Protein AF-A0A919Z5M6-F1 (afdb_monomer_lite)

Secondary structure (DSSP, 8-state):
-EEEEEEESS-SSTT-S---HHHHHHHHHHTT-EEEEEETTTTEEEEEESS-HHHHHHHHHHHHHHHHS----EEEEEHHHHHHHHHT--S-HHHHHHHHHH-SS--EEEEEESSPPPHHHHHHHHTS--TT-EEEEETTEEEEE-SS-GGG-HHHHHHTTSSS-EEEEEHHHHHHHHHHHHHHHHHHHS----HHHHHHHHHHH---TTHHHHHHHHHHHHHH-TT-EEEEETTEEEEEETTEEEEEEE---SS-EEEEE-S-SS-----SS-SS--SSS--EEEETTEEEEEE-SHHHHHHHHHHHHHHHHHHHHHT------

Radius of gyration: 29.34 Å; chains: 1; bounding box: 67×38×77 Å

Foldseek 3Di:
DFKKKKFWPDEPPPNPNDDDVVVLQVLVVVVVWAPWDDDDGRGIIITDDPDDQVVVQVSSQVSCCVPVVDRIGIAMDTLVVLVVCLVVPPDDPVLLVQLVVQEPDFFKKKKAFNFFFDPVLVVVLVPDDQDSWDWDDDGRMIIIGHSYDCVPGPSVVSVPVSPTDIDMDGPVVSVVSSVVSVVVVVVVVDDDQDQVRQQVVLLVPDDAQQSVLVVLVVVLLCVLDVQWDWHDDPNFIFIDHPNFTAWTKDRPDRQKIKIKGAQHDDDDDWDQAALDDQPLPQWDDPTNGITMGMDGHPVSSVVCRVVSSVVSVVSCVSNDDPPDD

pLDDT: mean 92.89, std 9.63, range [32.06, 98.69]

Structure (mmCIF, N/CA/C/O backbone):
data_AF-A0A919Z5M6-F1
#
_entry.id   AF-A0A919Z5M6-F1
#
loop_
_atom_site.group_PDB
_atom_site.id
_atom_site.type_symbol
_atom_site.label_atom_id
_atom_site.label_alt_id
_atom_site.label_comp_id
_atom_site.label_asym_id
_atom_site.label_entity_id
_atom_site.label_seq_id
_atom_site.pdbx_PDB_ins_code
_atom_site.Cartn_x
_atom_site.Cartn_y
_atom_site.Cartn_z
_atom_site.occupancy
_atom_site.B_iso_or_equiv
_atom_site.auth_seq_id
_atom_site.auth_comp_id
_atom_site.auth_asym_id
_atom_site.auth_atom_id
_atom_site.pdbx_PDB_model_num
ATOM 1 N N . MET A 1 1 ? 0.624 -17.875 1.511 1.00 83.88 1 MET A N 1
ATOM 2 C CA . MET A 1 1 ? 0.469 -16.618 0.760 1.00 83.88 1 MET A CA 1
ATOM 3 C C . MET A 1 1 ? 1.781 -15.877 0.627 1.00 83.88 1 MET A C 1
ATOM 5 O O . MET A 1 1 ? 2.341 -15.428 1.636 1.00 83.88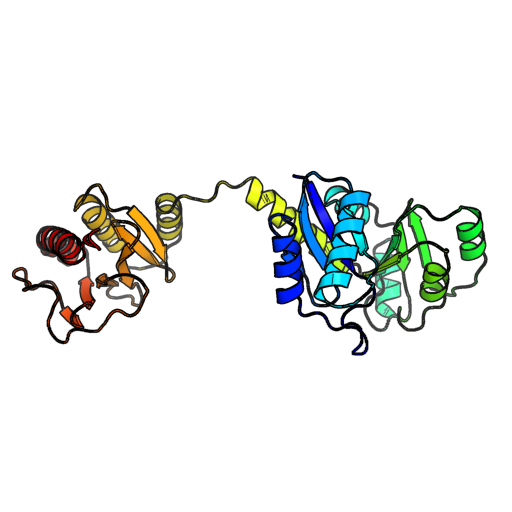 1 MET A O 1
ATOM 9 N N . THR A 1 2 ? 2.231 -15.785 -0.620 1.00 94.94 2 THR A N 1
ATOM 10 C CA . THR A 1 2 ? 3.349 -14.978 -1.116 1.00 94.94 2 THR A CA 1
ATOM 11 C C . THR A 1 2 ? 2.864 -13.554 -1.382 1.00 94.94 2 THR A C 1
ATOM 13 O O . THR A 1 2 ? 1.709 -13.345 -1.756 1.00 94.94 2 THR A O 1
ATOM 16 N N . ILE A 1 3 ? 3.728 -12.561 -1.159 1.00 98.12 3 ILE A N 1
ATOM 17 C CA . ILE A 1 3 ? 3.430 -11.168 -1.508 1.00 98.12 3 ILE A CA 1
ATOM 18 C C . ILE A 1 3 ? 3.847 -10.951 -2.958 1.00 98.12 3 ILE A C 1
ATOM 20 O O . ILE A 1 3 ? 5.014 -11.129 -3.311 1.00 98.12 3 ILE A O 1
ATOM 24 N N . HIS A 1 4 ? 2.889 -10.551 -3.782 1.00 98.56 4 HIS A N 1
ATOM 25 C CA . HIS A 1 4 ? 3.075 -10.239 -5.188 1.00 98.56 4 HIS A CA 1
ATOM 26 C C . HIS A 1 4 ? 2.925 -8.741 -5.425 1.00 98.56 4 HIS A C 1
ATOM 28 O O . HIS A 1 4 ? 2.140 -8.052 -4.770 1.00 98.56 4 HIS A O 1
ATOM 34 N N . ILE A 1 5 ? 3.669 -8.255 -6.408 1.00 98.62 5 ILE A N 1
ATOM 35 C CA . ILE A 1 5 ? 3.640 -6.897 -6.912 1.00 98.62 5 ILE A CA 1
ATOM 36 C C . ILE A 1 5 ? 3.212 -6.970 -8.376 1.00 98.62 5 ILE A C 1
ATOM 38 O O . ILE A 1 5 ? 3.981 -7.421 -9.221 1.00 98.62 5 ILE A O 1
ATOM 42 N N . ALA A 1 6 ? 1.989 -6.528 -8.674 1.00 98.50 6 ALA A N 1
ATOM 43 C CA . ALA A 1 6 ? 1.510 -6.342 -10.040 1.00 98.50 6 ALA A CA 1
ATOM 44 C C . ALA A 1 6 ? 1.774 -4.909 -10.510 1.00 98.50 6 ALA A C 1
ATOM 46 O O . ALA A 1 6 ? 1.449 -3.925 -9.837 1.00 98.50 6 ALA A O 1
ATOM 47 N N . LEU A 1 7 ? 2.347 -4.799 -11.701 1.00 98.38 7 LEU A N 1
ATOM 48 C CA . LEU A 1 7 ? 2.759 -3.560 -12.334 1.00 98.38 7 LEU A CA 1
ATOM 49 C C . LEU A 1 7 ? 2.025 -3.426 -13.663 1.00 98.38 7 LEU A C 1
ATOM 51 O O . LEU A 1 7 ? 2.276 -4.172 -14.607 1.00 98.38 7 LEU A O 1
ATOM 55 N N . LEU A 1 8 ? 1.109 -2.466 -13.727 1.00 97.69 8 LEU A N 1
ATOM 56 C CA . LEU A 1 8 ? 0.326 -2.188 -14.926 1.00 97.69 8 LEU A CA 1
ATOM 57 C C . LEU A 1 8 ? 1.099 -1.230 -15.828 1.00 97.69 8 LEU A C 1
ATOM 59 O O . LEU A 1 8 ? 1.721 -0.260 -15.367 1.00 97.69 8 LEU A O 1
ATOM 63 N N . ARG A 1 9 ? 1.018 -1.464 -17.135 1.00 93.31 9 ARG A N 1
ATOM 64 C CA . ARG A 1 9 ? 1.631 -0.591 -18.135 1.00 93.31 9 ARG A CA 1
ATOM 65 C C . ARG A 1 9 ? 0.647 0.464 -18.639 1.00 93.31 9 ARG A C 1
ATOM 67 O O . ARG A 1 9 ? -0.468 0.155 -19.039 1.00 93.31 9 ARG A O 1
ATOM 74 N N . GLY A 1 10 ? 1.098 1.717 -18.716 1.00 91.38 10 GLY A N 1
ATOM 75 C CA . GLY A 1 10 ? 0.435 2.737 -19.536 1.00 91.38 10 GLY A CA 1
ATOM 76 C C . GLY A 1 10 ? -0.928 3.218 -19.032 1.00 91.38 10 GLY A C 1
ATOM 77 O O . GLY A 1 10 ? -1.729 3.683 -19.841 1.00 91.38 10 GLY A O 1
ATOM 78 N N . ILE A 1 11 ? -1.194 3.131 -17.726 1.00 94.31 11 ILE A N 1
ATOM 79 C CA . ILE A 1 11 ? -2.404 3.696 -17.110 1.00 94.31 11 ILE A CA 1
ATOM 80 C C . ILE A 1 11 ? -2.148 5.101 -16.560 1.00 94.31 11 ILE A C 1
ATOM 82 O O . ILE A 1 11 ? -1.046 5.395 -16.098 1.00 94.31 11 ILE A O 1
ATOM 86 N N . ASN A 1 12 ? -3.169 5.964 -16.587 1.00 92.50 12 ASN A N 1
ATOM 87 C CA . ASN A 1 12 ? -3.141 7.330 -16.034 1.00 92.50 12 ASN A CA 1
ATOM 88 C C . ASN A 1 12 ? -1.997 8.237 -16.539 1.00 92.50 12 ASN A C 1
ATOM 90 O O . ASN A 1 12 ? -1.692 9.260 -15.927 1.00 92.50 12 ASN A O 1
ATOM 94 N N . VAL A 1 13 ? -1.382 7.902 -17.673 1.00 85.62 13 VAL A N 1
ATOM 95 C CA . VAL A 1 13 ? -0.324 8.694 -18.312 1.00 85.62 13 VAL A CA 1
ATOM 96 C C . VAL A 1 13 ? -0.881 9.424 -19.532 1.00 85.62 13 VAL A C 1
ATOM 98 O O . VAL A 1 13 ? -1.656 8.866 -20.308 1.00 85.62 13 VAL A O 1
ATOM 101 N N . GLY A 1 14 ? -0.533 10.705 -19.691 1.00 82.06 14 GLY A N 1
ATOM 102 C CA . GLY A 1 14 ? -0.973 11.514 -20.838 1.00 82.06 14 GLY A CA 1
ATOM 103 C C . GLY A 1 14 ? -2.498 11.605 -21.009 1.00 82.06 14 GLY A C 1
ATOM 104 O O . GLY A 1 14 ? -2.979 11.779 -22.124 1.00 82.06 14 GLY A O 1
ATOM 105 N N . GLY A 1 15 ? -3.269 11.424 -19.929 1.00 85.31 15 GLY A N 1
ATOM 106 C CA . GLY A 1 15 ? -4.734 11.454 -19.952 1.00 85.31 15 GLY A CA 1
ATOM 107 C C . GLY A 1 15 ? -5.419 10.218 -20.552 1.00 85.31 15 GLY A C 1
ATOM 108 O O . GLY A 1 15 ? -6.647 10.216 -20.634 1.00 85.31 15 GLY A O 1
ATOM 109 N N . LYS A 1 16 ? -4.670 9.177 -20.937 1.00 89.19 16 LYS A N 1
ATOM 110 C CA . LYS A 1 16 ? -5.202 7.917 -21.485 1.00 89.19 16 LYS A CA 1
ATOM 111 C C . LYS A 1 16 ? -5.362 6.850 -20.397 1.00 89.19 16 LYS A C 1
ATOM 113 O O . LYS A 1 16 ? -4.774 6.975 -19.324 1.00 89.19 16 LYS A O 1
ATOM 118 N N . ASN A 1 17 ? -6.151 5.810 -20.693 1.00 92.62 17 ASN A N 1
ATOM 119 C CA . ASN A 1 17 ? -6.321 4.613 -19.856 1.00 92.62 17 ASN A CA 1
ATOM 120 C C . ASN A 1 17 ? -6.564 4.962 -18.379 1.00 92.62 17 ASN A C 1
ATOM 122 O O . ASN A 1 17 ? -5.799 4.579 -17.490 1.00 92.62 17 ASN A O 1
ATOM 126 N N . LYS A 1 18 ? -7.581 5.800 -18.139 1.00 94.69 18 LYS A N 1
ATOM 127 C CA . LYS A 1 18 ? -7.859 6.338 -16.808 1.00 94.69 18 LYS A CA 1
ATOM 128 C C . LYS A 1 18 ? -8.470 5.262 -15.922 1.00 94.69 18 LYS A C 1
ATOM 130 O O . LYS A 1 18 ? -9.557 4.777 -16.211 1.00 94.69 18 LYS A O 1
ATOM 135 N N . ILE A 1 19 ? -7.807 4.965 -14.812 1.00 96.50 19 ILE A N 1
ATOM 136 C CA . ILE A 1 19 ? -8.301 4.043 -13.788 1.00 96.50 19 ILE A CA 1
ATOM 137 C C . ILE A 1 19 ? -8.133 4.707 -12.424 1.00 96.50 19 ILE A C 1
ATOM 139 O O . ILE A 1 19 ? -7.027 5.095 -12.035 1.00 96.50 19 ILE A O 1
ATOM 143 N N . LYS A 1 20 ? -9.225 4.822 -11.662 1.00 95.25 20 LYS A N 1
ATOM 144 C CA . LYS A 1 20 ? -9.161 5.264 -10.265 1.00 95.25 20 LYS A CA 1
ATOM 145 C C . LYS A 1 20 ? -8.590 4.134 -9.410 1.00 95.25 20 LYS A C 1
ATOM 147 O O . LYS A 1 20 ? -9.123 3.030 -9.399 1.00 95.25 20 LYS A O 1
ATOM 152 N N . MET A 1 21 ? -7.539 4.417 -8.642 1.00 94.81 21 MET A N 1
ATOM 153 C CA . MET A 1 21 ? -6.855 3.394 -7.831 1.00 94.81 21 MET A CA 1
ATOM 154 C C . MET A 1 21 ? -7.754 2.742 -6.773 1.00 94.81 21 MET A C 1
ATOM 156 O O . MET A 1 21 ? -7.571 1.570 -6.464 1.00 94.81 21 MET A O 1
ATOM 160 N N . ALA A 1 22 ? -8.747 3.467 -6.248 1.00 92.94 22 ALA A N 1
ATOM 161 C CA . ALA A 1 22 ? -9.725 2.901 -5.319 1.00 92.94 22 ALA A CA 1
ATOM 162 C C . ALA A 1 22 ? -10.626 1.849 -5.991 1.00 92.94 22 ALA A C 1
ATOM 164 O O . ALA A 1 22 ? -10.917 0.822 -5.385 1.00 92.94 22 ALA A O 1
ATOM 165 N N . ASP A 1 23 ? -11.026 2.087 -7.242 1.00 95.75 23 ASP A N 1
ATOM 166 C CA . ASP A 1 23 ? -11.868 1.160 -8.005 1.00 95.75 23 ASP A CA 1
ATOM 167 C C . ASP A 1 23 ? -11.049 -0.051 -8.463 1.00 95.75 23 ASP A C 1
ATOM 169 O O . ASP A 1 23 ? -11.516 -1.184 -8.356 1.00 95.75 23 ASP A O 1
ATOM 173 N N . LEU A 1 24 ? -9.792 0.167 -8.873 1.00 96.62 24 LEU A N 1
ATOM 174 C CA . LEU A 1 24 ? -8.852 -0.919 -9.162 1.00 96.62 24 LEU A CA 1
ATOM 175 C C . LEU A 1 24 ? -8.658 -1.821 -7.942 1.00 96.62 24 LEU A C 1
ATOM 177 O O . LEU A 1 24 ? -8.778 -3.034 -8.059 1.00 96.62 24 LEU A O 1
ATOM 181 N N . ARG A 1 25 ? -8.422 -1.239 -6.760 1.00 95.75 25 ARG A N 1
ATOM 182 C CA . ARG A 1 25 ? -8.278 -2.007 -5.518 1.00 95.75 25 ARG A CA 1
ATOM 183 C C . ARG A 1 25 ? -9.501 -2.880 -5.249 1.00 95.75 25 ARG A C 1
ATOM 185 O O . ARG A 1 25 ? -9.340 -4.082 -5.092 1.00 95.75 25 ARG A O 1
ATOM 192 N N . LYS A 1 26 ? -10.704 -2.297 -5.268 1.00 95.44 26 LYS A N 1
ATOM 193 C CA . LYS A 1 26 ? -11.961 -3.036 -5.053 1.00 95.44 26 LYS A CA 1
ATOM 194 C C . LYS A 1 26 ? -12.156 -4.162 -6.065 1.00 95.44 26 LYS A C 1
ATOM 196 O O . LYS A 1 26 ? -12.614 -5.239 -5.706 1.00 95.44 26 LYS A O 1
ATOM 201 N N . THR A 1 27 ? -11.796 -3.913 -7.323 1.00 96.62 27 THR A N 1
ATOM 202 C CA . THR A 1 27 ? -11.875 -4.914 -8.395 1.00 96.62 27 THR A CA 1
ATOM 203 C C . THR A 1 27 ? -10.982 -6.111 -8.078 1.00 96.62 27 THR A C 1
ATOM 205 O O . THR A 1 27 ? -11.434 -7.252 -8.106 1.00 96.62 27 THR A O 1
ATOM 208 N N . LEU A 1 28 ? -9.736 -5.859 -7.683 1.00 96.19 28 LEU A N 1
ATOM 209 C CA . LEU A 1 28 ? -8.785 -6.911 -7.329 1.00 96.19 28 LEU A CA 1
ATOM 210 C C . LEU A 1 28 ? -9.151 -7.634 -6.022 1.00 96.19 28 LEU A C 1
ATOM 212 O O . LEU A 1 28 ? -8.972 -8.843 -5.928 1.00 96.19 28 LEU A O 1
ATOM 216 N N . GLU A 1 29 ? -9.731 -6.937 -5.044 1.00 95.00 29 GLU A N 1
ATOM 217 C CA . GLU A 1 29 ? -10.304 -7.567 -3.845 1.00 95.00 29 GLU A CA 1
ATOM 218 C C . GLU A 1 29 ? -11.472 -8.498 -4.215 1.00 95.00 29 GLU A C 1
ATOM 220 O O . GLU A 1 29 ? -11.574 -9.603 -3.686 1.00 95.00 29 GLU A O 1
ATOM 225 N N . SER A 1 30 ? -12.319 -8.104 -5.174 1.00 93.25 30 SER A N 1
ATOM 226 C CA . SER A 1 30 ? -13.434 -8.936 -5.652 1.00 93.25 30 SER A CA 1
ATOM 227 C C . SER A 1 30 ? -12.992 -10.179 -6.436 1.00 93.25 30 SER A C 1
ATOM 229 O O . SER A 1 30 ? -13.739 -11.153 -6.501 1.00 93.25 30 SER A O 1
ATOM 231 N N . LEU A 1 31 ? -11.757 -10.192 -6.955 1.00 93.44 31 LEU A N 1
ATOM 232 C CA . LEU A 1 31 ? -11.115 -11.395 -7.497 1.00 93.44 31 LEU A CA 1
ATOM 233 C C . LEU A 1 31 ? -10.663 -12.385 -6.414 1.00 93.44 31 LEU A C 1
ATOM 235 O O . LEU A 1 31 ? -10.173 -13.464 -6.746 1.00 93.44 31 LEU A O 1
ATOM 239 N N . GLY A 1 32 ? -10.800 -12.044 -5.133 1.00 92.94 32 GLY A N 1
ATOM 240 C CA . GLY A 1 32 ? -10.338 -12.878 -4.027 1.00 92.94 32 GLY A CA 1
ATOM 241 C C . GLY A 1 32 ? -8.849 -12.727 -3.719 1.00 92.94 32 GLY A C 1
ATOM 242 O O . GLY A 1 32 ? -8.310 -13.533 -2.966 1.00 92.94 32 GLY A O 1
ATOM 243 N N . LEU A 1 33 ? -8.177 -11.706 -4.268 1.00 94.62 33 LEU A N 1
ATOM 244 C CA . LEU A 1 33 ? -6.806 -11.382 -3.875 1.00 94.62 33 LEU A CA 1
ATOM 245 C C . LEU A 1 33 ? -6.807 -10.769 -2.470 1.00 94.62 33 LEU A C 1
ATOM 247 O O . LEU A 1 33 ? -7.621 -9.898 -2.152 1.00 94.62 33 LEU A O 1
ATOM 251 N N . ALA A 1 34 ? -5.883 -11.210 -1.620 1.00 92.12 34 ALA A N 1
ATOM 252 C CA . ALA A 1 34 ? -5.834 -10.776 -0.232 1.00 92.12 34 ALA A CA 1
ATOM 253 C C . ALA A 1 34 ? -4.979 -9.510 -0.064 1.00 92.12 34 ALA A C 1
ATOM 255 O O . ALA A 1 34 ? -4.004 -9.287 -0.780 1.00 92.12 34 ALA A O 1
ATOM 256 N N . ARG A 1 35 ? -5.336 -8.677 0.924 1.00 93.88 35 ARG A N 1
ATOM 257 C CA . ARG A 1 35 ? -4.544 -7.515 1.385 1.00 93.88 35 ARG A CA 1
ATOM 258 C C . ARG A 1 35 ? -4.101 -6.563 0.263 1.00 93.88 35 ARG A C 1
ATOM 260 O O . ARG A 1 35 ? -2.995 -6.024 0.312 1.00 93.88 35 ARG A O 1
ATOM 267 N N . VAL A 1 36 ? -4.973 -6.332 -0.718 1.00 96.75 36 VAL A N 1
ATOM 268 C CA . VAL A 1 36 ? -4.669 -5.486 -1.875 1.00 96.75 36 VAL A CA 1
ATOM 269 C C . VAL A 1 36 ? -4.344 -4.055 -1.436 1.00 96.75 36 VAL A C 1
ATOM 271 O O . VAL A 1 36 ? -5.136 -3.366 -0.793 1.00 96.75 36 VAL A O 1
ATOM 274 N N . GLN A 1 37 ? -3.174 -3.572 -1.834 1.00 96.31 37 GLN A N 1
ATOM 275 C CA . GLN A 1 37 ? -2.726 -2.197 -1.666 1.00 96.31 37 GLN A CA 1
ATOM 276 C C . GLN A 1 37 ? -2.311 -1.626 -3.016 1.00 96.31 37 GLN A C 1
ATOM 278 O O . GLN A 1 37 ? -1.838 -2.336 -3.892 1.00 96.31 37 GLN A O 1
ATOM 283 N N . THR A 1 38 ? -2.470 -0.318 -3.184 1.00 97.12 38 THR A N 1
ATOM 284 C CA . THR A 1 38 ? -2.055 0.394 -4.400 1.00 97.12 38 THR A CA 1
ATOM 285 C C . THR A 1 38 ? -1.091 1.504 -4.018 1.00 97.12 38 THR A C 1
ATOM 287 O O . THR A 1 38 ? -1.389 2.264 -3.094 1.00 97.12 38 THR A O 1
ATOM 290 N N . TYR A 1 39 ? 0.000 1.656 -4.758 1.00 97.06 39 TYR A N 1
ATOM 291 C CA . TYR A 1 39 ? 0.956 2.743 -4.582 1.00 97.06 39 TYR A CA 1
ATOM 292 C C . TYR A 1 39 ? 0.952 3.661 -5.807 1.00 97.06 39 TYR A C 1
ATOM 294 O O . TYR A 1 39 ? 1.127 3.201 -6.939 1.00 97.06 39 TYR A O 1
ATOM 302 N N . ILE A 1 40 ? 0.760 4.963 -5.556 1.00 92.75 40 ILE A N 1
ATOM 303 C CA . ILE A 1 40 ? 0.619 6.045 -6.550 1.00 92.75 40 ILE A CA 1
ATOM 304 C C . ILE A 1 40 ? -0.391 5.717 -7.670 1.00 92.75 40 ILE A C 1
ATOM 306 O O . ILE A 1 40 ? -1.240 4.844 -7.515 1.00 92.75 40 ILE A O 1
ATOM 310 N N . GLN A 1 41 ? -0.385 6.479 -8.767 1.00 92.88 41 GLN A N 1
ATOM 311 C CA . GLN A 1 41 ? -1.385 6.358 -9.841 1.00 92.88 41 GLN A CA 1
ATOM 312 C C . GLN A 1 41 ? -0.885 5.604 -11.079 1.00 92.88 41 GLN A C 1
ATOM 314 O O . GLN A 1 41 ? -1.657 5.399 -12.011 1.00 92.88 41 GLN A O 1
ATOM 319 N N . SER A 1 42 ? 0.379 5.175 -11.097 1.00 92.31 42 SER A N 1
ATOM 320 C CA . SER A 1 42 ? 1.005 4.517 -12.252 1.00 92.31 42 SER A CA 1
ATOM 321 C C . SER A 1 42 ? 0.764 3.006 -12.322 1.00 92.31 42 SER A C 1
ATOM 323 O O . SER A 1 42 ? 1.373 2.336 -13.148 1.00 92.31 42 SER A O 1
ATOM 325 N N . GLY A 1 43 ? -0.122 2.467 -11.479 1.00 96.12 43 GLY A N 1
ATOM 326 C CA . GLY A 1 43 ? -0.478 1.050 -11.498 1.00 96.12 43 GLY A CA 1
ATOM 327 C C . GLY A 1 43 ? 0.575 0.178 -10.835 1.00 96.12 43 GLY A C 1
ATOM 328 O O . GLY A 1 43 ? 1.186 -0.660 -11.491 1.00 96.12 43 GLY A O 1
ATOM 329 N N . ASN A 1 44 ? 0.797 0.400 -9.540 1.00 98.12 44 ASN A N 1
ATOM 330 C CA . ASN A 1 44 ? 1.608 -0.475 -8.698 1.00 98.12 44 ASN A CA 1
ATOM 331 C C . ASN A 1 44 ? 0.705 -1.048 -7.618 1.00 98.12 44 ASN A C 1
ATOM 333 O O . ASN A 1 44 ? 0.133 -0.288 -6.830 1.00 98.12 44 ASN A O 1
ATOM 337 N N . ILE A 1 45 ? 0.553 -2.363 -7.603 1.00 98.44 45 ILE A N 1
ATOM 338 C CA . ILE A 1 45 ? -0.363 -3.060 -6.714 1.00 98.44 45 ILE A CA 1
ATOM 339 C C . ILE A 1 45 ? 0.424 -4.105 -5.947 1.00 98.44 45 ILE A C 1
ATOM 341 O O . ILE A 1 45 ? 1.166 -4.864 -6.555 1.00 98.44 45 ILE A O 1
ATOM 345 N N . LEU A 1 46 ? 0.237 -4.150 -4.634 1.00 98.44 46 LEU A N 1
ATOM 346 C CA . LEU A 1 46 ? 0.729 -5.220 -3.778 1.00 98.44 46 LEU A CA 1
ATOM 347 C C . LEU A 1 46 ? -0.462 -6.046 -3.315 1.00 98.44 46 LEU A C 1
ATOM 349 O O . LEU A 1 46 ? -1.496 -5.476 -2.969 1.00 98.44 46 LEU A O 1
ATOM 353 N N . PHE A 1 47 ? -0.333 -7.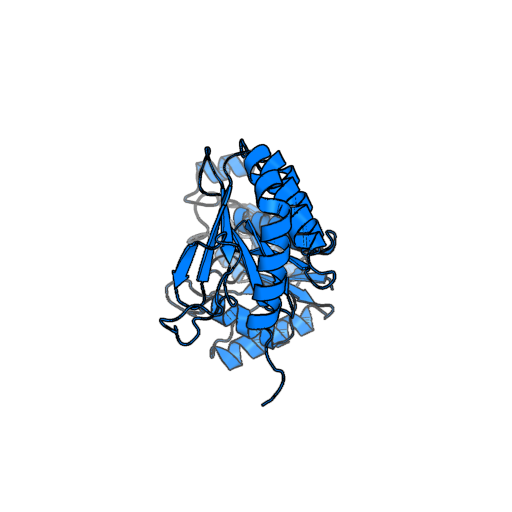361 -3.293 1.00 98.12 47 PHE A N 1
ATOM 354 C CA . PHE A 1 47 ? -1.375 -8.254 -2.797 1.00 98.12 47 PHE A CA 1
ATOM 355 C C . PHE A 1 47 ? -0.771 -9.590 -2.376 1.00 98.12 47 PHE A C 1
ATOM 357 O O . PHE A 1 47 ? 0.382 -9.896 -2.672 1.00 98.12 47 PHE A O 1
ATOM 364 N N . GLU A 1 48 ? -1.568 -10.390 -1.690 1.00 97.00 48 GLU A N 1
ATOM 365 C CA . GLU A 1 48 ? -1.223 -11.740 -1.282 1.00 97.00 48 GLU A CA 1
ATOM 366 C C . GLU A 1 48 ? -2.000 -12.767 -2.103 1.00 97.00 48 GLU A C 1
ATOM 368 O O . GLU A 1 48 ? -3.212 -12.634 -2.301 1.00 97.00 48 GLU A O 1
ATOM 373 N N . SER A 1 49 ? -1.295 -13.798 -2.566 1.00 96.19 49 SER A N 1
ATOM 374 C CA . SER A 1 49 ? -1.888 -14.991 -3.170 1.00 96.19 49 SER A CA 1
ATOM 375 C C . SER A 1 49 ? -0.957 -16.198 -3.001 1.00 96.19 49 SER A C 1
ATOM 377 O O . SER A 1 49 ? 0.207 -16.055 -2.628 1.00 96.19 49 SER A O 1
ATOM 379 N N . ASP A 1 50 ? -1.504 -17.390 -3.207 1.00 95.06 50 ASP A N 1
ATOM 380 C CA . ASP A 1 50 ? -0.763 -18.652 -3.343 1.00 95.06 50 ASP A CA 1
ATOM 381 C C . ASP A 1 50 ? -0.803 -19.178 -4.789 1.00 95.06 50 ASP A C 1
ATOM 383 O O . ASP A 1 50 ? -0.384 -20.298 -5.063 1.00 95.06 50 ASP A O 1
ATOM 387 N N . GLU A 1 51 ? -1.335 -18.385 -5.719 1.00 96.31 51 GLU A N 1
ATOM 388 C CA . GLU A 1 51 ? -1.421 -18.742 -7.130 1.00 96.31 51 GLU A CA 1
ATOM 389 C C . GLU A 1 51 ? -0.139 -18.422 -7.900 1.00 96.31 51 GLU A C 1
ATOM 391 O O . GLU A 1 51 ? 0.592 -17.480 -7.593 1.00 96.31 51 GLU A O 1
ATOM 396 N N . GLU A 1 52 ? 0.075 -19.181 -8.971 1.00 96.56 52 GLU A N 1
ATOM 397 C CA . GLU A 1 52 ? 1.202 -18.999 -9.880 1.00 96.56 52 GLU A CA 1
ATOM 398 C C . GLU A 1 52 ? 1.129 -17.679 -10.661 1.00 96.56 52 GLU A C 1
ATOM 400 O O . GLU A 1 52 ? 0.051 -17.198 -11.029 1.00 96.56 52 GLU A O 1
ATOM 405 N N . GLU A 1 53 ? 2.302 -17.130 -10.991 1.00 96.88 53 GLU A N 1
ATOM 406 C CA . GLU A 1 53 ? 2.460 -15.832 -11.664 1.00 96.88 53 GLU A CA 1
ATOM 407 C C . GLU A 1 53 ? 1.618 -15.717 -12.946 1.00 96.88 53 GLU A C 1
ATOM 409 O O . GLU A 1 53 ? 0.910 -14.728 -13.146 1.00 96.88 53 GLU A O 1
ATOM 414 N N . ALA A 1 54 ? 1.662 -16.741 -13.805 1.00 96.88 54 ALA A N 1
ATOM 415 C CA . ALA A 1 54 ? 0.948 -16.745 -15.080 1.00 96.88 54 ALA A CA 1
ATOM 416 C C . ALA A 1 54 ? -0.579 -16.693 -14.893 1.00 96.88 54 ALA A C 1
ATOM 418 O O . ALA A 1 54 ? -1.262 -15.944 -15.597 1.00 96.88 54 ALA A O 1
ATOM 419 N N . THR A 1 55 ? -1.098 -17.439 -13.914 1.00 97.81 55 THR A N 1
ATOM 420 C CA . THR A 1 55 ? -2.524 -17.460 -13.564 1.00 97.81 55 THR A CA 1
ATOM 421 C C . THR A 1 55 ? -2.961 -16.114 -13.002 1.00 97.81 55 THR A C 1
ATOM 423 O O . THR A 1 55 ? -3.958 -15.551 -13.458 1.00 97.81 55 THR A O 1
ATOM 426 N N . LEU A 1 56 ? -2.192 -15.556 -12.059 1.00 98.25 56 LEU A N 1
ATOM 427 C CA . LEU A 1 56 ? -2.462 -14.238 -11.485 1.00 98.25 56 LEU A CA 1
ATOM 428 C C . LEU A 1 56 ? -2.505 -13.160 -12.563 1.00 98.25 56 LEU A C 1
ATOM 430 O O . LEU A 1 56 ? -3.461 -12.387 -12.619 1.00 98.25 56 LEU A O 1
ATOM 434 N N . ARG A 1 57 ? -1.502 -13.130 -13.447 1.00 98.12 57 ARG A N 1
ATOM 435 C CA . ARG A 1 57 ? -1.434 -12.168 -14.549 1.00 98.12 57 ARG A CA 1
ATOM 436 C C . ARG A 1 57 ? -2.683 -12.249 -15.417 1.00 98.12 57 ARG A C 1
ATOM 438 O O . ARG A 1 57 ? -3.358 -11.239 -15.583 1.00 98.12 57 ARG A O 1
ATOM 445 N N . GLN A 1 58 ? -3.014 -13.439 -15.919 1.00 98.12 58 GLN A N 1
ATOM 446 C CA . GLN A 1 58 ? -4.161 -13.626 -16.806 1.00 98.12 58 GLN A CA 1
ATOM 447 C C . GLN A 1 58 ? -5.471 -13.186 -16.141 1.00 98.12 58 GLN A C 1
ATOM 449 O O . GLN A 1 58 ? -6.264 -12.479 -16.759 1.00 98.12 58 GLN A O 1
ATOM 454 N N . ARG A 1 59 ? -5.691 -13.562 -14.876 1.00 98.19 59 ARG A N 1
ATOM 455 C CA . ARG A 1 59 ? -6.903 -13.189 -14.133 1.00 98.19 59 ARG A CA 1
ATOM 456 C C . ARG A 1 59 ? -7.007 -11.681 -13.919 1.00 98.19 59 ARG A C 1
ATOM 458 O O . ARG A 1 59 ? -8.084 -11.116 -14.088 1.00 98.19 59 ARG A O 1
ATOM 465 N N . ILE A 1 60 ? -5.898 -11.030 -13.566 1.00 98.38 60 ILE A N 1
ATOM 466 C CA . ILE A 1 60 ? -5.854 -9.577 -13.366 1.00 98.38 60 ILE A CA 1
ATOM 467 C C . ILE A 1 60 ? -6.119 -8.849 -14.689 1.00 98.38 60 ILE A C 1
ATOM 469 O O . ILE A 1 60 ? -6.936 -7.934 -14.716 1.00 98.38 60 ILE A O 1
ATOM 473 N N . GLU A 1 61 ? -5.475 -9.258 -15.785 1.00 98.31 61 GLU A N 1
ATOM 474 C CA . GLU A 1 61 ? -5.673 -8.661 -17.115 1.00 98.31 61 GLU A CA 1
ATOM 475 C C . GLU A 1 61 ? -7.130 -8.790 -17.581 1.00 98.31 61 GLU A C 1
ATOM 477 O O . GLU A 1 61 ? -7.745 -7.793 -17.962 1.00 98.31 61 GLU A O 1
ATOM 482 N N . GLN A 1 62 ? -7.709 -9.991 -17.469 1.00 98.31 62 GLN A N 1
ATOM 483 C CA . GLN A 1 62 ? -9.100 -10.258 -17.847 1.00 98.31 62 GLN A CA 1
ATOM 484 C C . GLN A 1 62 ? -10.097 -9.443 -17.025 1.00 98.31 62 GLN A C 1
ATOM 486 O O . GLN A 1 62 ? -11.063 -8.912 -17.572 1.00 98.31 62 GLN A O 1
ATOM 491 N N . GLU A 1 63 ? -9.884 -9.316 -15.714 1.00 98.06 63 GLU A N 1
ATOM 492 C CA . GLU A 1 63 ? -10.805 -8.542 -14.885 1.00 98.06 63 GLU A CA 1
ATOM 493 C C . GLU A 1 63 ? -10.675 -7.039 -15.142 1.00 98.06 63 GLU A C 1
ATOM 495 O O . GLU A 1 63 ? -11.682 -6.331 -15.150 1.00 98.06 63 GLU A O 1
ATOM 500 N N . ILE A 1 64 ? -9.460 -6.541 -15.407 1.00 98.06 64 ILE A N 1
ATOM 501 C CA . ILE A 1 64 ? -9.268 -5.141 -15.798 1.00 98.06 64 ILE A CA 1
ATOM 502 C C . ILE A 1 64 ? -10.001 -4.855 -17.113 1.00 98.06 64 ILE A C 1
ATOM 504 O O . ILE A 1 64 ? -10.696 -3.842 -17.214 1.00 98.06 64 ILE A O 1
ATOM 508 N N . GLU A 1 65 ? -9.891 -5.742 -18.101 1.00 98.00 65 GLU A N 1
ATOM 509 C CA . GLU A 1 65 ? -10.603 -5.601 -19.370 1.00 98.00 65 GLU A CA 1
ATOM 510 C C . GLU A 1 65 ? -12.121 -5.630 -19.164 1.00 98.00 65 GLU A C 1
ATOM 512 O O . GLU A 1 65 ? -12.829 -4.743 -19.635 1.00 98.00 65 GLU A O 1
ATOM 517 N N . LYS A 1 66 ? -12.623 -6.590 -18.386 1.00 97.81 66 LYS A N 1
ATOM 518 C CA . LYS A 1 66 ? -14.051 -6.747 -18.091 1.00 97.81 66 LYS A CA 1
ATOM 519 C C . LYS A 1 66 ? -14.654 -5.547 -17.355 1.00 97.81 66 LYS A C 1
ATOM 521 O O . LYS A 1 66 ? -15.771 -5.146 -17.672 1.00 97.81 66 LYS A O 1
ATOM 526 N N . VAL A 1 67 ? -13.954 -4.990 -16.365 1.00 97.50 67 VAL A N 1
ATOM 527 C CA . VAL A 1 67 ? -14.488 -3.920 -15.501 1.00 97.50 67 VAL A CA 1
ATOM 528 C C . VAL A 1 67 ? -14.235 -2.528 -16.075 1.00 97.50 67 VAL A C 1
ATOM 530 O O . VAL A 1 67 ? -15.101 -1.658 -15.975 1.00 97.50 67 VAL A O 1
ATOM 533 N N . PHE A 1 68 ? -13.066 -2.298 -16.676 1.00 96.88 68 PHE A N 1
ATOM 534 C CA . PHE A 1 68 ? -12.666 -0.973 -17.159 1.00 96.88 68 PHE A CA 1
ATOM 535 C C . PHE A 1 68 ? -12.721 -0.832 -18.684 1.00 96.88 68 PHE A C 1
ATOM 537 O O . PHE A 1 68 ? -12.588 0.286 -19.179 1.00 96.88 68 PHE A O 1
ATOM 544 N N . GLY A 1 69 ? -12.911 -1.922 -19.435 1.00 97.25 69 GLY A N 1
ATOM 545 C CA . GLY A 1 69 ? -12.885 -1.907 -20.901 1.00 97.25 69 GLY A CA 1
ATOM 546 C C . GLY A 1 69 ? -11.494 -1.626 -21.472 1.00 97.25 69 GLY A C 1
ATOM 547 O O . GLY A 1 69 ? -11.379 -1.061 -22.559 1.00 97.25 69 GLY A O 1
ATOM 548 N N . LEU A 1 70 ? -10.433 -1.934 -20.718 1.00 96.81 70 LEU A N 1
ATOM 549 C CA . LEU A 1 70 ? -9.051 -1.607 -21.067 1.00 96.81 70 LEU A CA 1
ATOM 550 C C . LEU A 1 70 ? -8.182 -2.866 -21.110 1.00 96.81 70 LEU A C 1
ATOM 552 O O . LEU A 1 70 ? -8.004 -3.532 -20.095 1.00 96.81 70 LEU A O 1
ATOM 556 N N . SER A 1 71 ? -7.558 -3.127 -22.259 1.00 96.06 71 SER A N 1
ATOM 557 C CA . SER A 1 71 ? -6.516 -4.151 -22.391 1.00 96.06 71 SER A CA 1
ATOM 558 C C . SER A 1 71 ? -5.186 -3.605 -21.863 1.00 96.06 71 SER A C 1
ATOM 560 O O . SER A 1 71 ? -4.457 -2.913 -22.579 1.00 96.06 71 SER A O 1
ATOM 562 N N . ILE A 1 72 ? -4.876 -3.888 -20.596 1.00 96.25 72 ILE A N 1
ATOM 563 C CA . ILE A 1 72 ? -3.668 -3.414 -19.908 1.00 96.25 72 ILE A CA 1
ATOM 564 C C . ILE A 1 72 ? -2.737 -4.590 -19.632 1.00 96.25 72 ILE A C 1
ATOM 566 O O . ILE A 1 72 ? -3.126 -5.514 -18.932 1.00 96.25 72 ILE A O 1
ATOM 570 N N . ALA A 1 73 ? -1.496 -4.521 -20.122 1.00 95.25 73 ALA A N 1
ATOM 571 C CA . ALA A 1 73 ? -0.473 -5.517 -19.807 1.00 95.25 73 ALA A CA 1
ATOM 572 C C . ALA A 1 73 ? -0.049 -5.435 -18.332 1.00 95.25 73 ALA A C 1
ATOM 574 O O . ALA A 1 73 ? 0.164 -4.332 -17.803 1.00 95.25 73 ALA A O 1
ATOM 575 N N . VAL A 1 74 ? 0.120 -6.598 -17.702 1.00 97.88 74 VAL A N 1
ATOM 576 C CA . VAL A 1 74 ? 0.493 -6.737 -16.291 1.00 97.88 74 VAL A CA 1
ATOM 577 C C . VAL A 1 74 ? 1.789 -7.534 -16.165 1.00 97.88 74 VAL A C 1
ATOM 579 O O . VAL A 1 74 ? 1.899 -8.657 -16.648 1.00 97.88 74 VAL A O 1
ATOM 582 N N . ILE A 1 75 ? 2.772 -6.959 -15.471 1.00 98.25 75 ILE A N 1
ATOM 583 C CA . ILE A 1 75 ? 3.994 -7.656 -15.052 1.00 98.25 75 ILE A CA 1
ATOM 584 C C . ILE A 1 75 ? 3.893 -7.958 -13.561 1.00 98.25 75 ILE A C 1
ATOM 586 O O . ILE A 1 75 ? 3.501 -7.082 -12.791 1.00 98.25 75 ILE A O 1
ATOM 590 N N . ILE A 1 76 ? 4.242 -9.177 -13.152 1.00 98.31 76 ILE A N 1
ATOM 591 C CA . ILE A 1 76 ? 4.222 -9.592 -11.748 1.00 98.31 76 ILE A CA 1
ATOM 592 C C . ILE A 1 76 ? 5.644 -9.917 -11.286 1.00 98.31 76 ILE A C 1
ATOM 594 O O . ILE A 1 76 ? 6.442 -10.496 -12.023 1.00 98.31 76 ILE A O 1
ATOM 598 N N . ARG A 1 77 ? 5.956 -9.516 -10.054 1.00 98.12 77 ARG A N 1
ATOM 599 C CA . ARG A 1 77 ? 7.122 -9.967 -9.286 1.00 98.12 77 ARG A CA 1
ATOM 600 C C . ARG A 1 77 ? 6.675 -10.359 -7.890 1.00 98.12 77 ARG A C 1
ATOM 602 O O . ARG A 1 77 ? 5.733 -9.780 -7.354 1.00 98.12 77 ARG A O 1
ATOM 609 N N . THR A 1 78 ? 7.346 -11.317 -7.282 1.00 98.25 78 THR A N 1
ATOM 610 C CA . THR A 1 78 ? 7.237 -11.566 -5.843 1.00 98.25 78 THR A CA 1
ATOM 611 C C . THR A 1 78 ? 8.029 -10.518 -5.058 1.00 98.25 78 THR A C 1
ATOM 613 O O . THR A 1 78 ? 8.925 -9.861 -5.594 1.00 98.25 78 THR A O 1
ATOM 616 N N . SER A 1 79 ? 7.737 -10.365 -3.765 1.00 97.56 79 SER A N 1
ATOM 617 C CA . SER A 1 79 ? 8.537 -9.507 -2.880 1.00 97.56 79 SER A CA 1
ATOM 618 C C . SER A 1 79 ? 10.002 -9.949 -2.803 1.00 97.56 79 SER A C 1
ATOM 620 O O . SER A 1 79 ? 10.884 -9.103 -2.693 1.00 97.56 79 SER A O 1
ATOM 622 N N . ALA A 1 80 ? 10.277 -11.254 -2.902 1.00 96.25 80 ALA A N 1
ATOM 623 C CA . ALA A 1 80 ? 11.637 -11.790 -2.921 1.00 96.25 80 ALA A CA 1
ATOM 624 C C . ALA A 1 80 ? 12.398 -11.362 -4.186 1.00 96.25 80 ALA A C 1
ATOM 626 O O . ALA A 1 80 ? 13.523 -10.882 -4.098 1.00 96.25 80 ALA A O 1
ATOM 627 N N . GLU A 1 81 ? 11.770 -11.458 -5.359 1.00 97.44 81 GLU A N 1
ATOM 628 C CA . GLU A 1 81 ? 12.381 -10.993 -6.610 1.00 97.44 81 GLU A CA 1
ATOM 629 C C . GLU A 1 81 ? 12.614 -9.482 -6.609 1.00 97.44 81 GLU A C 1
ATOM 631 O O . GLU A 1 81 ? 13.660 -9.020 -7.055 1.00 97.44 81 GLU A O 1
ATOM 636 N N . LEU A 1 82 ? 11.668 -8.703 -6.077 1.00 97.19 82 LEU A N 1
ATOM 637 C CA . LEU A 1 82 ? 11.815 -7.251 -6.011 1.00 97.19 82 LEU A CA 1
ATOM 638 C C . LEU A 1 82 ? 12.942 -6.827 -5.054 1.00 97.19 82 LEU A C 1
ATOM 640 O O . LEU A 1 82 ? 13.667 -5.880 -5.353 1.00 97.19 82 LEU A O 1
ATOM 644 N N . ASN A 1 83 ? 13.123 -7.553 -3.946 1.00 96.06 83 ASN A N 1
ATOM 645 C CA . ASN A 1 83 ? 14.275 -7.391 -3.059 1.00 96.06 83 ASN A CA 1
ATOM 646 C C . ASN A 1 83 ? 15.587 -7.714 -3.785 1.00 96.06 83 ASN A C 1
ATOM 648 O O . ASN A 1 83 ? 16.490 -6.880 -3.798 1.00 96.06 83 ASN A O 1
ATOM 652 N N . ASN A 1 84 ? 15.658 -8.848 -4.489 1.00 96.50 84 ASN A N 1
ATOM 653 C CA . ASN A 1 84 ? 16.839 -9.221 -5.274 1.00 96.50 84 ASN A CA 1
ATOM 654 C C . ASN A 1 84 ? 17.200 -8.158 -6.324 1.00 96.50 84 ASN A C 1
ATOM 656 O O . ASN A 1 84 ? 18.383 -7.881 -6.530 1.00 96.50 84 ASN A O 1
ATOM 660 N N . ILE A 1 85 ? 16.201 -7.532 -6.963 1.00 96.00 85 ILE A N 1
ATOM 661 C CA . ILE A 1 85 ? 16.419 -6.423 -7.904 1.00 96.00 85 ILE A CA 1
ATOM 662 C C . ILE A 1 85 ? 17.139 -5.257 -7.215 1.00 96.00 85 ILE A C 1
ATOM 664 O O . ILE A 1 85 ? 18.068 -4.689 -7.796 1.00 96.00 85 ILE A O 1
ATOM 668 N N . VAL A 1 86 ? 16.726 -4.894 -5.996 1.00 94.50 86 VAL A N 1
ATOM 669 C CA . VAL A 1 86 ? 17.333 -3.794 -5.230 1.00 94.50 86 VAL A CA 1
ATOM 670 C C . VAL A 1 86 ? 18.740 -4.151 -4.752 1.00 94.50 86 VAL A C 1
ATOM 672 O O . VAL A 1 86 ? 19.645 -3.327 -4.876 1.00 94.50 86 VAL A O 1
ATOM 675 N N . GLU A 1 87 ? 18.938 -5.372 -4.256 1.00 93.62 87 GLU A N 1
ATOM 676 C CA . GLU A 1 87 ? 20.230 -5.854 -3.751 1.00 93.62 87 GLU A CA 1
ATOM 677 C C . GLU A 1 87 ? 21.274 -6.025 -4.864 1.00 93.62 87 GLU A C 1
ATOM 679 O O . GLU A 1 87 ? 22.460 -5.782 -4.648 1.00 93.62 87 GLU A O 1
ATOM 684 N N . SER A 1 88 ? 20.839 -6.373 -6.078 1.00 91.56 88 SER A N 1
ATOM 685 C CA . SER A 1 88 ? 21.717 -6.647 -7.226 1.00 91.56 88 SER A CA 1
ATOM 686 C C . SER A 1 88 ? 21.981 -5.417 -8.103 1.00 91.56 88 SER A C 1
ATOM 688 O O . SER A 1 88 ? 22.250 -5.553 -9.297 1.00 91.56 88 SER A O 1
ATOM 690 N N . ARG A 1 89 ? 21.884 -4.198 -7.550 1.00 94.25 89 ARG A N 1
ATOM 691 C CA . ARG A 1 89 ? 22.074 -2.946 -8.304 1.00 94.25 89 ARG A CA 1
ATOM 692 C C . ARG A 1 89 ? 23.457 -2.923 -8.993 1.00 94.25 89 ARG A C 1
ATOM 694 O O . ARG A 1 89 ? 24.469 -2.837 -8.298 1.00 94.25 89 ARG A O 1
ATOM 701 N N . PRO A 1 90 ? 23.532 -2.900 -10.338 1.00 96.56 90 PRO A N 1
ATOM 702 C CA . PRO A 1 90 ? 24.796 -3.078 -11.061 1.00 96.56 90 PRO A CA 1
ATOM 703 C C . PRO A 1 90 ? 25.622 -1.790 -11.200 1.00 96.56 90 PRO A C 1
ATOM 705 O O . PRO A 1 90 ? 26.773 -1.837 -11.628 1.00 96.56 90 PRO A O 1
ATOM 708 N N . PHE A 1 91 ? 25.044 -0.635 -10.862 1.00 97.19 91 PHE A N 1
ATOM 709 C CA . PHE A 1 91 ? 25.702 0.667 -10.950 1.00 97.19 91 PHE A CA 1
ATOM 710 C C . PHE A 1 91 ? 26.233 1.105 -9.584 1.00 97.19 91 PHE A C 1
ATOM 712 O O . PHE A 1 91 ? 25.560 0.959 -8.559 1.00 97.19 91 PHE A O 1
ATOM 719 N N . SER A 1 92 ? 27.440 1.667 -9.574 1.00 96.38 92 SER A N 1
ATOM 720 C CA . SER A 1 92 ? 28.040 2.266 -8.379 1.00 96.38 92 SER A CA 1
ATOM 721 C C . SER A 1 92 ? 27.354 3.582 -7.997 1.00 96.38 92 SER A C 1
ATOM 723 O O . SER A 1 92 ? 26.777 4.262 -8.847 1.00 96.38 92 SER A O 1
ATOM 725 N N . ASP A 1 93 ? 27.477 3.993 -6.730 1.00 95.50 93 ASP A N 1
ATOM 726 C CA . ASP A 1 93 ? 26.946 5.288 -6.275 1.00 95.50 93 ASP A CA 1
ATOM 727 C C . ASP A 1 93 ? 27.548 6.462 -7.056 1.00 95.50 93 ASP A C 1
ATOM 729 O O . ASP A 1 93 ? 26.860 7.440 -7.332 1.00 95.50 93 ASP A O 1
ATOM 733 N N . LYS A 1 94 ? 28.814 6.342 -7.480 1.00 96.12 94 LYS A N 1
ATOM 734 C CA . LYS A 1 94 ? 29.479 7.349 -8.312 1.00 96.12 94 LYS A CA 1
ATOM 735 C C . LYS A 1 94 ? 28.804 7.498 -9.680 1.00 96.12 94 LYS A C 1
ATOM 737 O O . LYS A 1 94 ? 28.484 8.617 -10.060 1.00 96.12 94 LYS A O 1
ATOM 742 N N . GLN A 1 95 ? 28.555 6.391 -10.387 1.00 95.94 95 GLN A N 1
ATOM 743 C CA . GLN A 1 95 ? 27.876 6.423 -11.692 1.00 95.94 95 GLN A CA 1
ATOM 744 C C . GLN A 1 95 ? 26.466 7.011 -11.579 1.00 95.94 95 GLN A C 1
ATOM 746 O O . GLN A 1 95 ? 26.038 7.774 -12.439 1.00 95.94 95 GLN A O 1
ATOM 751 N N . ILE A 1 96 ? 25.745 6.671 -10.508 1.00 95.94 96 ILE A N 1
ATOM 752 C CA . ILE A 1 96 ? 24.399 7.197 -10.273 1.00 95.94 96 ILE A CA 1
ATOM 753 C C . ILE A 1 96 ? 24.452 8.702 -10.013 1.00 95.94 96 ILE A C 1
ATOM 755 O O . ILE A 1 96 ? 23.702 9.436 -10.645 1.00 95.94 96 ILE A O 1
ATOM 759 N N . ALA A 1 97 ? 25.364 9.169 -9.157 1.00 95.19 97 ALA A N 1
ATOM 760 C CA . ALA A 1 97 ? 25.518 10.592 -8.865 1.00 95.19 97 ALA A CA 1
ATOM 761 C C . ALA A 1 97 ? 25.899 11.415 -10.112 1.00 95.19 97 ALA A C 1
ATOM 763 O O . ALA A 1 97 ? 25.392 12.520 -10.298 1.00 95.19 97 ALA A O 1
ATOM 764 N N . GLU A 1 98 ? 26.756 10.881 -10.987 1.00 95.69 98 GLU A N 1
ATOM 765 C CA . GLU A 1 98 ? 27.122 11.513 -12.266 1.00 95.69 98 GLU A CA 1
ATOM 766 C C . GLU A 1 98 ? 25.915 11.627 -13.216 1.00 95.69 98 GLU A C 1
ATOM 768 O O . GLU A 1 98 ? 25.668 12.688 -13.803 1.00 95.69 98 GLU A O 1
ATOM 773 N N . ALA A 1 99 ? 25.113 10.565 -13.316 1.00 94.94 99 ALA A N 1
ATOM 774 C CA . ALA A 1 99 ? 23.885 10.568 -14.103 1.00 94.94 99 ALA A CA 1
ATOM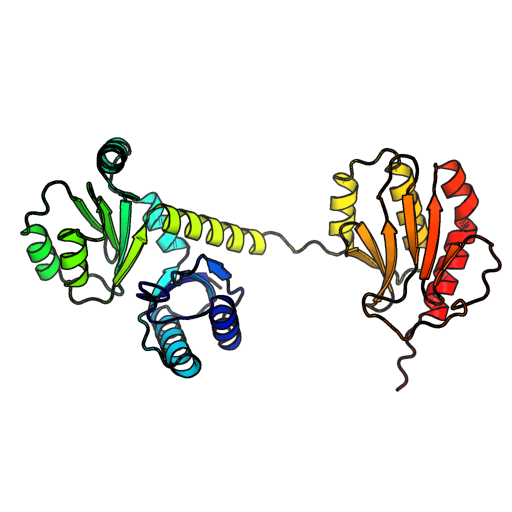 775 C C . ALA A 1 99 ? 22.831 11.527 -13.523 1.00 94.94 99 ALA A C 1
ATOM 777 O O . ALA A 1 99 ? 22.238 12.312 -14.257 1.00 94.94 99 ALA A O 1
ATOM 778 N N . GLU A 1 100 ? 22.633 11.530 -12.202 1.00 94.38 100 GLU A N 1
ATOM 779 C CA . GLU A 1 100 ? 21.703 12.439 -11.516 1.00 94.38 100 GLU A CA 1
ATOM 780 C C . GLU A 1 100 ? 22.078 13.910 -11.718 1.00 94.38 100 GLU A C 1
ATOM 782 O O . GLU A 1 100 ? 21.196 14.734 -11.953 1.00 94.38 100 GLU A O 1
ATOM 787 N N . ALA A 1 101 ? 23.375 14.239 -11.688 1.00 93.88 101 ALA A N 1
ATOM 788 C CA . ALA A 1 101 ? 23.867 15.602 -11.884 1.00 93.88 101 ALA A CA 1
ATOM 789 C C . ALA A 1 101 ? 23.596 16.161 -13.293 1.00 93.88 101 ALA A C 1
ATOM 791 O O . ALA A 1 101 ? 23.564 17.378 -13.473 1.00 93.88 101 ALA A O 1
ATOM 792 N N . SER A 1 102 ? 23.418 15.286 -14.285 1.00 91.19 102 SER A N 1
ATOM 793 C CA . SER A 1 102 ? 23.168 15.652 -15.685 1.00 91.19 102 SER A CA 1
ATOM 794 C C . SER A 1 102 ? 21.711 15.449 -16.125 1.00 91.19 102 SER A C 1
ATOM 796 O O . SER A 1 102 ? 21.282 16.054 -17.110 1.00 91.19 102 SER A O 1
ATOM 798 N N . SER A 1 103 ? 20.934 14.651 -15.388 1.00 90.06 103 SER A N 1
ATOM 799 C CA . SER A 1 103 ? 19.572 14.272 -15.762 1.00 90.06 103 SER A CA 1
ATOM 800 C C . SER A 1 103 ? 18.487 15.279 -15.357 1.00 90.06 103 SER A C 1
ATOM 802 O O . SER A 1 103 ? 18.488 15.854 -14.269 1.00 90.06 103 SER A O 1
ATOM 804 N N . GLU A 1 104 ? 17.467 15.410 -16.203 1.00 87.50 104 GLU A N 1
ATOM 805 C CA . GLU A 1 104 ? 16.181 16.021 -15.883 1.00 87.50 104 GLU A CA 1
ATOM 806 C C . GLU A 1 104 ? 15.244 14.972 -15.256 1.00 87.50 104 GLU A C 1
ATOM 808 O O . GLU A 1 104 ? 14.386 14.374 -15.922 1.00 87.50 104 GLU A O 1
ATOM 813 N N . GLY A 1 105 ? 15.405 14.743 -13.950 1.00 88.88 105 GLY A N 1
ATOM 814 C CA . GLY A 1 105 ? 14.536 13.880 -13.145 1.00 88.88 105 GLY A CA 1
ATOM 815 C C . GLY A 1 105 ? 15.262 12.679 -12.544 1.00 88.88 105 GLY A C 1
ATOM 816 O O . GLY A 1 105 ? 16.411 12.776 -12.141 1.00 88.88 105 GLY A O 1
ATOM 817 N N . GLU A 1 106 ? 14.562 11.549 -12.425 1.00 94.12 106 GLU A N 1
ATOM 818 C CA . GLU A 1 106 ? 15.194 10.302 -11.978 1.00 94.12 106 GLU A CA 1
ATOM 819 C C . GLU A 1 106 ? 16.088 9.758 -13.095 1.00 94.12 106 GLU A C 1
ATOM 821 O O . GLU A 1 106 ? 15.665 9.769 -14.256 1.00 94.12 106 GLU A O 1
ATOM 826 N N . SER A 1 107 ? 17.266 9.244 -12.737 1.00 96.31 107 SER A N 1
ATOM 827 C CA . SER A 1 107 ? 18.263 8.682 -13.659 1.00 96.31 107 SER A CA 1
ATOM 828 C C . SER A 1 107 ? 18.249 7.150 -13.687 1.00 96.31 107 SER A C 1
ATOM 830 O O . SER A 1 107 ? 18.438 6.555 -14.746 1.00 96.31 107 SER A O 1
ATOM 832 N N . LEU A 1 108 ? 17.969 6.494 -12.555 1.00 97.88 108 LEU A N 1
ATOM 833 C CA . LEU A 1 108 ? 17.995 5.036 -12.421 1.00 97.88 108 LEU A CA 1
ATOM 834 C C . LEU A 1 108 ? 16.592 4.418 -12.500 1.00 97.88 108 LEU A C 1
ATOM 836 O O . LEU A 1 108 ? 15.677 4.790 -11.758 1.00 97.88 108 LEU A O 1
ATOM 840 N N . TYR A 1 109 ? 16.436 3.431 -13.380 1.00 98.25 109 TYR A N 1
ATOM 841 C CA . TYR A 1 109 ? 15.195 2.692 -13.608 1.00 98.25 109 TYR A CA 1
ATOM 842 C C . TYR A 1 109 ? 15.458 1.196 -13.732 1.00 98.25 109 TYR A C 1
ATOM 844 O O . TYR A 1 109 ? 16.571 0.756 -14.015 1.00 98.25 109 TYR A O 1
ATOM 852 N N . VAL A 1 110 ? 14.387 0.423 -13.578 1.00 98.31 110 VAL A N 1
ATOM 853 C CA . VAL A 1 110 ? 14.347 -1.001 -13.898 1.00 98.31 110 VAL A CA 1
ATOM 854 C C . VAL A 1 110 ? 13.183 -1.247 -14.849 1.00 98.31 110 VAL A C 1
ATOM 856 O O . VAL A 1 110 ? 12.036 -0.888 -14.553 1.00 98.31 110 VAL A O 1
ATOM 859 N N . SER A 1 111 ? 13.479 -1.838 -16.001 1.00 97.94 111 SER A N 1
ATOM 860 C CA . SER A 1 111 ? 12.496 -2.423 -16.907 1.00 97.94 111 SER A CA 1
ATOM 861 C C . SER A 1 111 ? 12.334 -3.894 -16.562 1.00 97.94 111 SER A C 1
ATOM 863 O O . SER A 1 111 ? 13.247 -4.683 -16.778 1.00 97.94 111 SER A O 1
ATOM 865 N N . MET A 1 112 ? 11.166 -4.251 -16.035 1.00 98.00 112 MET A N 1
ATOM 866 C CA . MET A 1 112 ? 10.799 -5.630 -15.723 1.00 98.00 112 MET A CA 1
ATOM 867 C C . MET A 1 112 ? 10.062 -6.222 -16.923 1.00 98.00 112 MET A C 1
ATOM 869 O O . MET A 1 112 ? 9.025 -5.694 -17.344 1.00 98.00 112 MET A O 1
ATOM 873 N N . LEU A 1 113 ? 10.623 -7.283 -17.496 1.00 97.56 113 LEU A N 1
ATOM 874 C CA . LEU A 1 113 ? 10.073 -7.998 -18.642 1.00 97.56 113 LEU A CA 1
ATOM 875 C C . LEU A 1 113 ? 9.230 -9.179 -18.158 1.00 97.56 113 LEU A C 1
ATOM 877 O O . LEU A 1 113 ? 9.452 -9.721 -17.072 1.00 97.56 113 LEU A O 1
ATOM 881 N N . LEU A 1 114 ? 8.244 -9.575 -18.959 1.00 96.19 114 LEU A N 1
ATOM 882 C CA . LEU A 1 114 ? 7.438 -10.759 -18.661 1.00 96.19 114 LEU A CA 1
ATOM 883 C C . LEU A 1 114 ? 8.311 -12.023 -18.632 1.00 96.19 114 LEU A C 1
ATOM 885 O O . LEU A 1 114 ? 8.234 -12.819 -17.698 1.00 96.19 114 LEU A O 1
ATOM 889 N N . GLU A 1 115 ? 9.188 -12.144 -19.624 1.00 95.56 115 GLU A N 1
ATOM 890 C CA . GLU A 1 115 ? 10.082 -13.278 -19.853 1.00 95.56 115 GLU A CA 1
ATOM 891 C C . GLU A 1 115 ? 11.502 -12.780 -20.147 1.00 95.56 115 GLU A C 1
ATOM 893 O O . GLU A 1 115 ? 11.715 -11.601 -20.450 1.00 95.56 115 GLU A O 1
ATOM 898 N N . GLU A 1 116 ? 12.481 -13.678 -20.056 1.00 95.94 116 GLU A N 1
ATOM 899 C CA . GLU A 1 116 ? 13.852 -13.366 -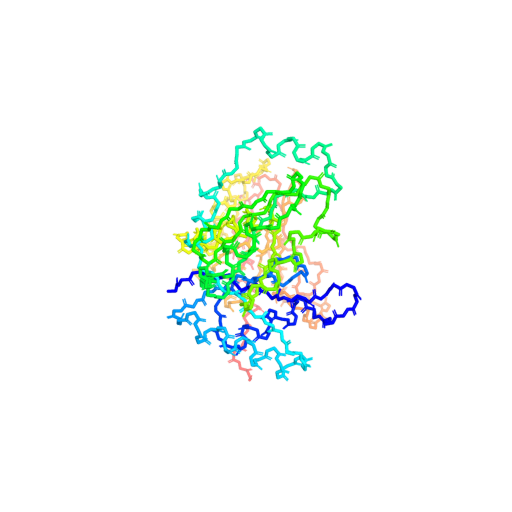20.453 1.00 95.94 116 GLU A CA 1
ATOM 900 C C . GLU A 1 116 ? 13.911 -13.105 -21.971 1.00 95.94 116 GLU A C 1
ATOM 902 O O . GLU A 1 116 ? 13.425 -13.918 -22.763 1.00 95.94 116 GLU A O 1
ATOM 907 N N . PRO A 1 117 ? 14.462 -11.962 -22.413 1.00 94.25 117 PRO A N 1
ATOM 908 C CA . PRO A 1 117 ? 14.533 -11.636 -23.829 1.00 94.25 117 PRO A CA 1
ATOM 909 C C . PRO A 1 117 ? 15.527 -12.554 -24.547 1.00 94.25 117 PRO A C 1
ATOM 911 O O . PRO A 1 117 ? 16.595 -12.874 -24.029 1.00 94.25 117 PRO A O 1
ATOM 914 N N . HIS A 1 118 ? 15.214 -12.923 -25.791 1.00 94.25 118 HIS A N 1
ATOM 915 C CA . HIS A 1 118 ? 16.125 -13.720 -26.612 1.00 94.25 118 HIS A CA 1
ATOM 916 C C . HIS A 1 118 ? 17.506 -13.063 -26.740 1.00 94.25 118 HIS A C 1
ATOM 918 O O . HIS A 1 118 ? 17.616 -11.876 -27.054 1.00 94.25 118 HIS A O 1
ATOM 924 N N . MET A 1 119 ? 18.561 -13.872 -26.601 1.00 93.38 119 MET A N 1
ATOM 925 C CA . MET A 1 119 ? 19.953 -13.412 -26.643 1.00 93.38 119 MET A CA 1
ATOM 926 C C . MET A 1 119 ? 20.280 -12.580 -27.893 1.00 93.38 119 MET A C 1
ATOM 928 O O . MET A 1 119 ? 20.954 -11.561 -27.800 1.00 93.38 119 MET A O 1
ATOM 932 N N . GLU A 1 120 ? 19.746 -12.955 -29.059 1.00 95.19 120 GLU A N 1
ATOM 933 C CA . GLU A 1 120 ? 19.934 -12.202 -30.306 1.00 95.19 120 GLU A CA 1
ATOM 934 C C . GLU A 1 120 ? 19.414 -10.756 -30.204 1.00 95.19 120 GLU A C 1
ATOM 936 O O . GLU A 1 120 ? 20.059 -9.823 -30.680 1.00 95.19 120 GLU A O 1
ATOM 941 N N . ARG A 1 121 ? 18.274 -10.544 -29.534 1.00 95.06 121 ARG A N 1
ATOM 942 C CA . ARG A 1 121 ? 17.711 -9.204 -29.303 1.00 95.06 121 ARG A CA 1
ATOM 943 C C . ARG A 1 121 ? 18.575 -8.391 -28.346 1.00 95.06 121 ARG A C 1
ATOM 945 O O . ARG A 1 121 ? 18.704 -7.184 -28.530 1.00 95.06 121 ARG A O 1
ATOM 952 N N . ILE A 1 122 ? 19.184 -9.041 -27.356 1.00 95.31 122 ILE A N 1
ATOM 953 C CA . ILE A 1 122 ? 20.128 -8.392 -26.440 1.00 95.31 122 ILE A CA 1
ATOM 954 C C . ILE A 1 122 ? 21.409 -7.979 -27.165 1.00 95.31 122 ILE A C 1
ATOM 956 O O . ILE A 1 122 ? 21.871 -6.857 -26.974 1.00 95.31 122 ILE A O 1
ATOM 960 N N . GLU A 1 123 ? 21.952 -8.821 -28.041 1.00 95.44 123 GLU A N 1
ATOM 961 C CA . GLU A 1 123 ? 23.111 -8.453 -28.865 1.00 95.44 123 GLU A CA 1
ATOM 962 C C . GLU A 1 123 ? 22.782 -7.305 -29.830 1.00 95.44 123 GLU A C 1
ATOM 964 O O . GLU A 1 123 ? 23.553 -6.353 -29.953 1.00 95.44 123 GLU A O 1
ATOM 969 N N . GLN A 1 124 ? 21.590 -7.317 -30.436 1.00 94.88 124 GLN A N 1
ATOM 970 C CA . GLN A 1 124 ? 21.095 -6.183 -31.224 1.00 94.88 124 GLN A CA 1
ATOM 971 C C . GLN A 1 124 ? 20.997 -4.906 -30.377 1.00 94.88 124 GLN A C 1
ATOM 973 O O . GLN A 1 124 ? 21.385 -3.839 -30.849 1.00 94.88 124 GLN A O 1
ATOM 978 N N . LEU A 1 125 ? 20.523 -4.998 -29.129 1.00 96.06 125 LEU A N 1
ATOM 979 C CA . LEU A 1 125 ? 20.458 -3.864 -28.204 1.00 96.06 125 LEU A CA 1
ATOM 980 C C . LEU A 1 125 ? 21.858 -3.314 -27.889 1.00 96.06 125 LEU A C 1
ATOM 982 O O . LEU A 1 125 ? 22.056 -2.103 -27.944 1.00 96.06 125 LEU A O 1
ATOM 986 N N . ARG A 1 126 ? 22.835 -4.191 -27.619 1.00 96.00 126 ARG A N 1
ATOM 987 C CA . ARG A 1 126 ? 24.240 -3.834 -27.335 1.00 96.00 126 ARG A CA 1
ATOM 988 C C . ARG A 1 126 ? 24.939 -3.144 -28.506 1.00 96.00 126 ARG A C 1
ATOM 990 O O . ARG A 1 126 ? 25.861 -2.369 -28.281 1.00 96.00 126 ARG A O 1
ATOM 997 N N . ALA A 1 127 ? 24.499 -3.396 -29.738 1.00 96.12 127 ALA A N 1
ATOM 998 C CA . ALA A 1 127 ? 25.071 -2.788 -30.937 1.00 96.12 127 ALA A CA 1
ATOM 999 C C . ALA A 1 127 ? 24.660 -1.316 -31.154 1.00 96.12 127 ALA A C 1
ATOM 1001 O O . ALA A 1 127 ? 25.221 -0.643 -32.021 1.00 96.12 127 ALA A O 1
ATOM 1002 N N . TYR A 1 128 ? 23.676 -0.797 -30.411 1.00 96.19 128 TYR A N 1
ATOM 1003 C CA . TYR A 1 128 ? 23.271 0.602 -30.526 1.00 96.19 128 TYR A CA 1
ATOM 1004 C C . TYR A 1 128 ? 24.205 1.535 -29.752 1.00 96.19 128 TYR A C 1
ATOM 1006 O O . TYR A 1 128 ? 24.519 1.309 -28.590 1.00 96.19 128 TYR A O 1
ATOM 1014 N N . ASP A 1 129 ? 24.531 2.672 -30.366 1.00 95.31 129 ASP A N 1
ATOM 1015 C CA . ASP A 1 129 ? 25.093 3.814 -29.645 1.00 95.31 129 ASP A CA 1
ATOM 1016 C C . ASP A 1 129 ? 23.990 4.537 -28.847 1.00 95.31 129 ASP A C 1
ATOM 1018 O O . ASP A 1 129 ? 23.034 5.075 -29.435 1.00 95.31 129 ASP A O 1
ATOM 1022 N N . PHE A 1 130 ? 24.123 4.518 -27.51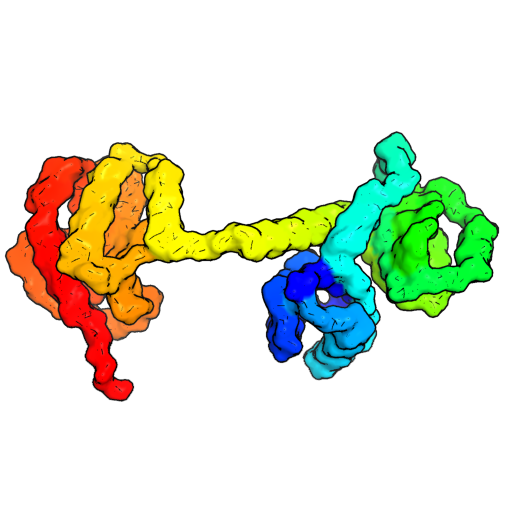9 1.00 96.06 130 PHE A N 1
ATOM 1023 C CA . PHE A 1 130 ? 23.252 5.193 -26.554 1.00 96.06 130 PHE A CA 1
ATOM 1024 C C . PHE A 1 130 ? 23.903 6.422 -25.903 1.00 96.06 130 PHE A C 1
ATOM 1026 O O . PHE A 1 130 ? 23.298 7.025 -25.017 1.00 96.06 130 PHE A O 1
ATOM 1033 N N . LYS A 1 131 ? 25.082 6.850 -26.378 1.00 92.88 131 LYS A N 1
ATOM 1034 C CA . LYS A 1 131 ? 25.886 7.908 -25.755 1.00 92.88 131 LYS A CA 1
ATOM 1035 C C . LYS A 1 131 ? 26.214 7.550 -24.296 1.00 92.88 131 LYS A C 1
ATOM 1037 O O . LYS A 1 131 ? 26.787 6.498 -24.051 1.00 92.88 131 LYS A O 1
ATOM 1042 N N . GLU A 1 132 ? 25.833 8.404 -23.349 1.00 93.69 132 GLU A N 1
ATOM 1043 C CA . GLU A 1 132 ? 26.097 8.236 -21.915 1.00 93.69 132 GLU A CA 1
ATOM 1044 C C . GLU A 1 132 ? 25.100 7.288 -21.219 1.00 93.69 132 GLU A C 1
ATOM 1046 O O . GLU A 1 132 ? 25.360 6.821 -20.110 1.00 93.69 132 GLU A O 1
ATOM 1051 N N . ASP A 1 133 ? 23.945 6.999 -21.834 1.00 96.19 133 ASP A N 1
ATOM 1052 C CA . ASP A 1 133 ? 22.949 6.099 -21.244 1.00 96.19 133 ASP A CA 1
ATOM 1053 C C . ASP A 1 133 ? 23.513 4.667 -21.166 1.00 96.19 133 ASP A C 1
ATOM 1055 O O . ASP A 1 133 ? 24.011 4.117 -22.150 1.00 96.19 133 ASP A O 1
ATOM 1059 N N . GLN A 1 134 ? 23.397 4.038 -19.997 1.00 97.12 134 GLN A N 1
ATOM 1060 C CA . GLN A 1 134 ? 23.929 2.700 -19.727 1.00 97.12 134 GLN A CA 1
ATOM 1061 C C . GLN A 1 134 ? 22.802 1.722 -19.396 1.00 97.12 134 GLN A C 1
ATOM 1063 O O . GLN A 1 134 ? 21.766 2.100 -18.844 1.00 97.12 134 GLN A O 1
ATOM 1068 N N . PHE A 1 135 ? 23.019 0.439 -19.686 1.00 98.19 135 PHE A N 1
ATOM 1069 C CA . PHE A 1 135 ? 22.109 -0.621 -19.268 1.00 98.19 135 PHE A CA 1
ATOM 1070 C C . PHE A 1 135 ? 22.844 -1.875 -18.807 1.00 98.19 135 PHE A C 1
ATOM 1072 O O . PHE A 1 135 ? 23.979 -2.135 -19.202 1.00 98.19 135 PHE A O 1
ATOM 1079 N N . HIS A 1 136 ? 22.159 -2.675 -17.997 1.00 97.94 136 HIS A N 1
ATOM 1080 C CA . HIS A 1 136 ? 22.618 -3.987 -17.560 1.00 97.94 136 HIS A CA 1
ATOM 1081 C C . HIS A 1 136 ? 21.446 -4.969 -17.576 1.00 97.94 136 HIS A C 1
ATOM 1083 O O . HIS A 1 136 ? 20.379 -4.660 -17.051 1.00 97.94 136 HIS A O 1
ATOM 1089 N N . VAL A 1 137 ? 21.641 -6.140 -18.184 1.00 97.12 137 VAL A N 1
ATOM 1090 C CA . VAL A 1 137 ? 20.621 -7.195 -18.291 1.00 97.12 137 VAL A CA 1
ATOM 1091 C C . VAL A 1 137 ? 20.886 -8.244 -17.219 1.00 97.12 137 VAL A C 1
ATOM 1093 O O . VAL A 1 137 ? 21.980 -8.803 -17.181 1.00 97.12 137 VAL A O 1
ATOM 1096 N N . ALA A 1 138 ? 19.884 -8.526 -16.391 1.00 95.31 138 ALA A N 1
ATOM 1097 C CA . ALA A 1 138 ? 19.905 -9.560 -15.365 1.00 95.31 138 ALA A CA 1
ATOM 1098 C C . ALA A 1 138 ? 18.641 -10.424 -15.501 1.00 95.31 138 ALA A C 1
ATOM 1100 O O . ALA A 1 138 ? 17.574 -10.083 -14.990 1.00 95.31 138 ALA A O 1
ATOM 1101 N N . GLY A 1 139 ? 18.747 -11.527 -16.247 1.00 95.19 139 GLY A N 1
ATOM 1102 C CA . GLY A 1 139 ? 17.603 -12.377 -16.583 1.00 95.19 139 GLY A CA 1
ATOM 1103 C C . GLY A 1 139 ? 16.484 -11.578 -17.260 1.00 95.19 139 GLY A C 1
ATOM 1104 O O . GLY A 1 139 ? 16.687 -10.965 -18.309 1.00 95.19 139 GLY A O 1
ATOM 1105 N N . ARG A 1 140 ? 15.303 -11.545 -16.632 1.00 96.62 140 ARG A N 1
ATOM 1106 C CA . ARG A 1 140 ? 14.118 -10.816 -17.121 1.00 96.62 140 ARG A CA 1
ATOM 1107 C C . ARG A 1 140 ? 14.010 -9.362 -16.644 1.00 96.62 140 ARG A C 1
ATOM 1109 O O . ARG A 1 140 ? 12.957 -8.749 -16.812 1.00 96.62 140 ARG A O 1
ATOM 1116 N N . ASP A 1 141 ? 15.066 -8.798 -16.067 1.00 97.75 141 ASP A N 1
ATOM 1117 C CA . ASP A 1 141 ? 15.103 -7.409 -15.610 1.00 97.75 141 ASP A CA 1
ATOM 1118 C C . ASP A 1 141 ? 16.272 -6.656 -16.258 1.00 97.75 141 ASP A C 1
ATOM 1120 O O . ASP A 1 141 ? 17.388 -7.163 -16.377 1.00 97.75 141 ASP A O 1
ATOM 1124 N N . ILE A 1 142 ? 16.016 -5.427 -16.710 1.00 98.19 142 ILE A N 1
ATOM 1125 C CA . ILE A 1 142 ? 17.032 -4.563 -17.318 1.00 98.19 142 ILE A CA 1
ATOM 1126 C C . ILE A 1 142 ? 17.141 -3.284 -16.498 1.00 98.19 142 ILE A C 1
ATOM 1128 O O . ILE A 1 142 ? 16.199 -2.493 -16.426 1.00 98.19 142 ILE A O 1
ATOM 1132 N N . TYR A 1 143 ? 18.306 -3.071 -15.899 1.00 98.62 143 TYR A N 1
ATOM 1133 C CA . TYR A 1 143 ? 18.644 -1.831 -15.214 1.00 98.62 143 TYR A CA 1
ATOM 1134 C C . TYR A 1 143 ? 19.044 -0.787 -16.247 1.00 98.62 143 TYR A C 1
ATOM 1136 O O . TYR A 1 143 ? 19.839 -1.080 -17.139 1.00 98.62 143 TYR A O 1
ATOM 1144 N N . LEU A 1 144 ? 18.509 0.424 -16.118 1.00 98.31 144 LEU A N 1
ATOM 1145 C CA . LEU A 1 144 ? 18.719 1.528 -17.052 1.00 98.31 144 LEU A CA 1
ATOM 1146 C C . LEU A 1 144 ? 19.202 2.750 -16.277 1.00 98.31 144 LEU A C 1
ATOM 1148 O O . LEU A 1 144 ? 18.544 3.168 -15.323 1.00 98.31 144 LEU A O 1
ATOM 1152 N N . LEU A 1 145 ? 20.324 3.322 -16.701 1.00 98.19 145 LEU A N 1
ATOM 1153 C CA . LEU A 1 145 ? 20.895 4.538 -16.137 1.00 98.19 145 LEU A CA 1
ATOM 1154 C C . LEU A 1 145 ? 20.919 5.623 -17.215 1.00 98.19 145 LEU A C 1
ATOM 1156 O O . LEU A 1 145 ? 21.675 5.528 -18.182 1.00 98.19 145 LEU A O 1
ATOM 1160 N N . PHE A 1 146 ? 20.074 6.637 -17.052 1.00 97.00 146 PHE A N 1
ATOM 1161 C CA . PHE A 1 146 ? 19.921 7.739 -17.997 1.00 97.00 146 PHE A CA 1
ATOM 1162 C C . PHE A 1 146 ? 20.669 8.985 -17.527 1.00 97.00 146 PHE A C 1
ATOM 1164 O O . PHE A 1 146 ? 20.489 9.409 -16.388 1.00 97.00 146 PHE A O 1
ATOM 1171 N N . HIS A 1 147 ? 21.413 9.625 -18.429 1.00 94.31 147 HIS A N 1
ATOM 1172 C CA . HIS A 1 147 ? 22.130 10.884 -18.148 1.00 94.31 147 HIS A CA 1
ATOM 1173 C C . HIS A 1 147 ? 21.361 12.134 -18.600 1.00 94.31 147 HIS A C 1
ATOM 1175 O O . HIS A 1 147 ? 21.814 13.255 -18.406 1.00 94.31 147 HIS A O 1
ATOM 1181 N N . GLN A 1 148 ? 20.195 11.966 -19.232 1.00 90.56 148 GLN A N 1
ATOM 1182 C CA . GLN A 1 148 ? 19.322 13.078 -19.623 1.00 90.56 148 GLN A CA 1
ATOM 1183 C C . GLN A 1 148 ? 17.902 12.868 -19.110 1.00 90.56 148 GLN A C 1
ATOM 1185 O O . GLN A 1 148 ? 17.515 13.422 -18.093 1.00 90.56 148 GLN A O 1
ATOM 1190 N N . SER A 1 149 ? 17.088 12.071 -19.798 1.00 92.00 149 SER A N 1
ATOM 1191 C CA . SER A 1 149 ? 15.724 11.783 -19.363 1.00 92.00 149 SER A CA 1
ATOM 1192 C C . SER A 1 149 ? 15.203 10.530 -20.043 1.00 92.00 149 SER A C 1
ATOM 1194 O O . SER A 1 149 ? 15.405 10.329 -21.242 1.00 92.00 149 SER A O 1
ATOM 1196 N N . ILE A 1 150 ? 14.421 9.736 -19.312 1.00 92.88 150 ILE A N 1
ATOM 1197 C CA . ILE A 1 150 ? 13.710 8.588 -19.884 1.00 92.88 150 ILE A CA 1
ATOM 1198 C C . ILE A 1 150 ? 12.760 8.995 -21.025 1.00 92.88 150 ILE A C 1
ATOM 1200 O O . ILE A 1 150 ? 12.558 8.223 -21.959 1.00 92.88 150 ILE A O 1
ATOM 1204 N N . ARG A 1 151 ? 12.188 10.212 -20.993 1.00 89.31 151 ARG A N 1
ATOM 1205 C CA . ARG A 1 151 ? 11.127 10.645 -21.930 1.00 89.31 151 ARG A CA 1
ATOM 1206 C C . ARG A 1 151 ? 11.561 10.654 -23.395 1.00 89.31 151 ARG A C 1
ATOM 1208 O O . ARG A 1 151 ? 10.722 10.469 -24.274 1.00 89.31 151 ARG A O 1
ATOM 1215 N N . HIS A 1 152 ? 12.848 10.873 -23.648 1.00 83.12 152 HIS A N 1
ATOM 1216 C CA . HIS A 1 152 ? 13.418 10.985 -24.991 1.00 83.12 152 HIS A CA 1
ATOM 1217 C C . HIS A 1 152 ? 14.596 10.027 -25.206 1.00 83.12 152 HIS A C 1
ATOM 1219 O O . HIS A 1 152 ? 15.330 10.162 -26.185 1.00 83.12 152 HIS A O 1
ATOM 1225 N N . SER A 1 153 ? 14.780 9.051 -24.311 1.00 93.25 153 SER A N 1
ATOM 1226 C CA . SER A 1 153 ? 15.914 8.139 -24.394 1.00 93.25 153 SER A CA 1
ATOM 1227 C C . SER A 1 153 ? 15.744 7.128 -25.529 1.00 93.25 153 SER A C 1
ATOM 1229 O O . SER A 1 153 ? 14.749 6.400 -25.625 1.00 93.25 153 SER A O 1
ATOM 1231 N N . LYS A 1 154 ? 16.782 7.037 -26.367 1.00 95.81 154 LYS A N 1
ATOM 1232 C CA . LYS A 1 154 ? 16.915 5.989 -27.383 1.00 95.81 154 LYS A CA 1
ATOM 1233 C C . LYS A 1 154 ? 17.003 4.607 -26.733 1.00 95.81 154 LYS A C 1
ATOM 1235 O O . LYS A 1 154 ? 16.430 3.669 -27.277 1.00 95.81 154 LYS A O 1
ATOM 1240 N N . LEU A 1 155 ? 17.666 4.490 -25.581 1.00 97.00 155 LEU A N 1
ATOM 1241 C CA . LEU A 1 155 ? 17.775 3.239 -24.832 1.00 97.00 155 LEU A CA 1
ATOM 1242 C C . LEU A 1 155 ? 16.395 2.746 -24.389 1.00 97.00 155 LEU A C 1
ATOM 1244 O O . LEU A 1 155 ? 16.026 1.619 -24.712 1.00 97.00 155 LEU A O 1
ATOM 1248 N N . ALA A 1 156 ? 15.591 3.609 -23.758 1.00 94.88 156 ALA A N 1
ATOM 1249 C CA . ALA A 1 156 ? 14.225 3.260 -23.357 1.00 94.88 156 ALA A CA 1
ATOM 1250 C C . ALA A 1 156 ? 13.378 2.783 -24.555 1.00 94.88 156 ALA A C 1
ATOM 1252 O O . ALA A 1 156 ? 12.701 1.758 -24.481 1.00 94.88 156 ALA A O 1
ATOM 1253 N N . ALA A 1 157 ? 13.478 3.480 -25.693 1.00 95.12 157 ALA A N 1
ATOM 1254 C CA . ALA A 1 157 ? 12.755 3.121 -26.910 1.00 95.12 157 ALA A CA 1
ATOM 1255 C C . ALA A 1 157 ? 13.206 1.789 -27.540 1.00 95.12 157 ALA A C 1
ATOM 1257 O O . ALA A 1 157 ? 12.399 1.146 -28.210 1.00 95.12 157 ALA A O 1
ATOM 1258 N N . GLN A 1 158 ? 14.473 1.384 -27.382 1.00 96.31 158 GLN A N 1
ATOM 1259 C CA . GLN A 1 158 ? 14.960 0.089 -27.878 1.00 96.31 158 GLN A CA 1
ATOM 1260 C C . GLN A 1 158 ? 14.637 -1.060 -26.921 1.00 96.31 158 GLN A C 1
ATOM 1262 O O . GLN A 1 158 ? 14.293 -2.145 -27.382 1.00 96.31 158 GLN A O 1
ATOM 1267 N N . VAL A 1 159 ? 14.658 -0.821 -25.607 1.00 95.50 159 VAL A N 1
ATOM 1268 C CA . VAL A 1 159 ? 14.205 -1.804 -24.608 1.00 95.50 159 VAL A CA 1
ATOM 1269 C C . VAL A 1 159 ? 12.740 -2.183 -24.846 1.00 95.50 159 VAL A C 1
ATOM 1271 O O . VAL A 1 159 ? 12.394 -3.361 -24.840 1.00 95.50 159 VAL A O 1
ATOM 1274 N N . ASP A 1 160 ? 11.891 -1.208 -25.180 1.00 91.75 160 ASP A N 1
ATOM 1275 C CA . ASP A 1 160 ? 10.492 -1.450 -25.558 1.00 91.75 160 ASP A CA 1
ATOM 1276 C C . ASP A 1 160 ? 10.319 -2.278 -26.847 1.00 91.75 160 ASP A C 1
ATOM 1278 O O . ASP A 1 160 ? 9.228 -2.782 -27.116 1.00 91.75 160 ASP A O 1
ATOM 1282 N N . LYS A 1 161 ? 11.381 -2.446 -27.644 1.00 93.56 161 LYS A N 1
ATOM 1283 C CA . LYS A 1 161 ? 11.386 -3.198 -28.909 1.00 93.56 161 LYS A CA 1
ATOM 1284 C C . LYS A 1 161 ? 12.028 -4.580 -28.799 1.00 93.56 161 LYS A C 1
ATOM 1286 O O . LYS A 1 161 ? 12.182 -5.252 -29.817 1.00 93.56 161 LYS A O 1
ATOM 1291 N N . LEU A 1 162 ? 12.348 -5.043 -27.590 1.00 93.81 162 LEU A N 1
ATOM 1292 C CA . LEU A 1 162 ? 12.898 -6.386 -27.371 1.00 93.81 162 LEU A CA 1
ATOM 1293 C C . LEU A 1 162 ? 11.907 -7.520 -27.691 1.00 93.81 162 LEU A C 1
ATOM 1295 O O . LEU A 1 162 ? 12.299 -8.682 -27.723 1.00 93.81 162 LEU A O 1
ATOM 1299 N N . GLY A 1 163 ? 10.641 -7.193 -27.972 1.00 90.69 163 GLY A N 1
ATOM 1300 C CA . GLY A 1 163 ? 9.616 -8.159 -28.380 1.00 90.69 163 GLY A CA 1
ATOM 1301 C C . GLY A 1 163 ? 8.935 -8.876 -27.215 1.00 90.69 163 GLY A C 1
ATOM 1302 O O . GLY A 1 163 ? 8.120 -9.760 -27.449 1.00 90.69 163 GLY A O 1
ATOM 1303 N N . VAL A 1 164 ? 9.236 -8.475 -25.980 1.00 93.38 164 VAL A N 1
ATOM 1304 C CA . VAL A 1 164 ? 8.633 -9.008 -24.754 1.00 93.38 164 VAL A CA 1
ATOM 1305 C C . VAL A 1 164 ? 7.839 -7.891 -24.073 1.00 93.38 164 VAL A C 1
ATOM 1307 O O . VAL A 1 164 ? 8.314 -6.753 -24.052 1.00 93.38 164 VAL A O 1
ATOM 1310 N N . PRO A 1 165 ? 6.646 -8.154 -23.509 1.00 94.56 165 PRO A N 1
ATOM 1311 C CA . PRO A 1 165 ? 5.944 -7.167 -22.698 1.00 94.56 165 PRO A CA 1
ATOM 1312 C C . PRO A 1 165 ? 6.819 -6.668 -21.542 1.00 94.56 165 PRO A C 1
ATOM 1314 O O . PRO A 1 165 ? 7.411 -7.456 -20.807 1.00 94.56 165 PRO A O 1
ATOM 1317 N N . THR A 1 166 ? 6.892 -5.347 -21.386 1.00 95.25 166 THR A N 1
ATOM 1318 C CA . THR A 1 166 ? 7.758 -4.681 -20.401 1.00 95.25 166 THR A CA 1
ATOM 1319 C C . THR A 1 166 ? 6.971 -3.684 -19.560 1.00 95.25 166 THR A C 1
ATOM 1321 O O . THR A 1 166 ? 6.016 -3.064 -20.042 1.00 95.25 166 THR A O 1
ATOM 1324 N N . THR A 1 167 ? 7.396 -3.481 -18.314 1.00 96.69 167 THR A N 1
ATOM 1325 C CA . THR A 1 167 ? 6.983 -2.339 -17.495 1.00 96.69 167 THR A CA 1
ATOM 1326 C C . THR A 1 167 ? 8.189 -1.720 -16.800 1.00 96.69 167 THR A C 1
ATOM 1328 O O . THR A 1 167 ? 8.945 -2.404 -16.119 1.00 96.69 167 THR A O 1
ATOM 1331 N N . THR A 1 168 ? 8.347 -0.403 -16.941 1.00 96.69 168 THR A N 1
ATOM 1332 C CA . THR A 1 168 ? 9.485 0.341 -16.381 1.00 96.69 168 THR A CA 1
ATOM 1333 C C . THR A 1 168 ? 9.062 1.164 -15.168 1.00 96.69 168 THR A C 1
ATOM 1335 O O . THR A 1 168 ? 8.001 1.802 -15.178 1.00 96.69 168 THR A O 1
ATOM 1338 N N . ARG A 1 169 ? 9.893 1.169 -14.121 1.00 97.44 169 ARG A N 1
ATOM 1339 C CA . ARG A 1 169 ? 9.745 2.006 -12.919 1.00 97.44 169 ARG A CA 1
ATOM 1340 C C . ARG A 1 169 ? 11.083 2.626 -12.536 1.00 97.44 169 ARG A C 1
ATOM 1342 O O . ARG A 1 169 ? 12.125 2.021 -12.761 1.00 97.44 169 ARG A O 1
ATOM 1349 N N . ASN A 1 170 ? 11.050 3.833 -11.973 1.00 97.00 170 ASN A N 1
ATOM 1350 C CA . ASN A 1 170 ? 12.253 4.446 -11.406 1.00 97.00 170 ASN A CA 1
ATOM 1351 C C . ASN A 1 170 ? 12.665 3.737 -10.108 1.00 97.00 170 ASN A C 1
ATOM 1353 O O . ASN A 1 170 ? 11.846 3.068 -9.467 1.00 97.00 170 ASN A O 1
ATOM 1357 N N . TRP A 1 171 ? 13.920 3.927 -9.710 1.00 97.31 171 TRP A N 1
ATOM 1358 C CA . TRP A 1 171 ? 14.497 3.292 -8.529 1.00 97.31 171 TRP A CA 1
ATOM 1359 C C . TRP A 1 171 ? 13.722 3.614 -7.250 1.00 97.31 171 TRP A C 1
ATOM 1361 O O . TRP A 1 171 ? 13.373 2.705 -6.506 1.00 97.31 171 TRP A O 1
ATOM 1371 N N . LYS A 1 172 ? 13.333 4.881 -7.044 1.00 96.44 172 LYS A N 1
ATOM 1372 C CA . LYS A 1 172 ? 12.541 5.301 -5.872 1.00 96.44 172 LYS A CA 1
ATOM 1373 C C . LYS A 1 172 ? 11.224 4.534 -5.741 1.00 96.44 172 LYS A C 1
ATOM 1375 O O . LYS A 1 172 ? 10.821 4.184 -4.634 1.00 96.44 172 LYS A O 1
ATOM 1380 N N . THR A 1 173 ? 10.557 4.253 -6.860 1.00 97.69 173 THR A N 1
ATOM 1381 C CA . THR A 1 173 ? 9.323 3.461 -6.876 1.00 97.69 173 THR A CA 1
ATOM 1382 C C . THR A 1 173 ? 9.609 2.018 -6.490 1.00 97.69 173 THR A C 1
ATOM 1384 O O . THR A 1 173 ? 8.908 1.490 -5.634 1.00 97.69 173 THR A O 1
ATOM 1387 N N . ILE A 1 174 ? 10.642 1.396 -7.068 1.00 98.00 174 ILE A N 1
ATOM 1388 C CA . ILE A 1 174 ? 11.039 0.022 -6.729 1.00 98.00 174 ILE A CA 1
ATOM 1389 C C . ILE A 1 174 ? 11.387 -0.087 -5.240 1.00 98.00 174 ILE A C 1
ATOM 1391 O O . ILE A 1 174 ? 10.799 -0.909 -4.541 1.00 98.00 174 ILE A O 1
ATOM 1395 N N . SER A 1 175 ? 12.238 0.802 -4.721 1.00 97.19 175 SER A N 1
ATOM 1396 C CA . SER A 1 175 ? 12.598 0.831 -3.300 1.00 97.19 175 SER A CA 1
ATOM 1397 C C . SER A 1 175 ? 11.380 1.035 -2.399 1.00 97.19 175 SER A C 1
ATOM 1399 O O . SER A 1 175 ? 11.269 0.395 -1.354 1.00 97.19 175 SER A O 1
ATOM 1401 N N . LYS A 1 176 ? 10.421 1.888 -2.794 1.00 98.19 176 LYS A N 1
ATOM 1402 C CA . LYS A 1 176 ? 9.203 2.073 -1.997 1.00 98.19 176 LYS A CA 1
ATOM 1403 C C . LYS A 1 176 ? 8.289 0.848 -2.036 1.00 98.19 176 LYS A C 1
ATOM 1405 O O . LYS A 1 176 ? 7.657 0.554 -1.026 1.00 98.19 176 LYS A O 1
ATOM 1410 N N . LEU A 1 177 ? 8.210 0.139 -3.160 1.00 98.38 177 LEU A N 1
ATOM 1411 C CA . LEU A 1 177 ? 7.442 -1.103 -3.264 1.00 98.38 177 LEU A CA 1
ATOM 1412 C C . LEU A 1 177 ? 8.051 -2.222 -2.416 1.00 98.38 177 LEU A C 1
ATOM 1414 O O . LEU A 1 177 ? 7.291 -2.927 -1.759 1.00 98.38 177 LEU A O 1
ATOM 1418 N N . VAL A 1 178 ? 9.384 -2.321 -2.358 1.00 97.75 178 VAL A N 1
ATOM 1419 C CA . VAL A 1 178 ? 10.084 -3.218 -1.425 1.00 97.75 178 VAL A CA 1
ATOM 1420 C C . VAL A 1 178 ? 9.694 -2.897 0.016 1.00 97.75 178 VAL A C 1
ATOM 1422 O O . VAL A 1 178 ? 9.113 -3.749 0.682 1.00 97.75 178 VAL A O 1
ATOM 1425 N N . ALA A 1 179 ? 9.846 -1.640 0.447 1.00 96.06 179 ALA A N 1
ATOM 1426 C CA . ALA A 1 179 ? 9.485 -1.234 1.807 1.00 96.06 179 ALA A CA 1
ATOM 1427 C C . ALA A 1 179 ? 8.010 -1.525 2.149 1.00 96.06 179 ALA A C 1
ATOM 1429 O O . ALA A 1 179 ? 7.701 -2.006 3.233 1.00 96.06 179 ALA A O 1
ATOM 1430 N N . LEU A 1 180 ? 7.080 -1.279 1.217 1.00 96.62 180 LEU A N 1
ATOM 1431 C CA . LEU A 1 180 ? 5.662 -1.608 1.417 1.00 96.62 180 LEU A CA 1
ATOM 1432 C C . LEU A 1 180 ? 5.417 -3.123 1.499 1.00 96.62 180 LEU A C 1
ATOM 1434 O O . LEU A 1 180 ? 4.514 -3.555 2.218 1.00 96.62 180 LEU A O 1
ATOM 1438 N N . SER A 1 181 ? 6.189 -3.925 0.763 1.00 96.31 181 SER A N 1
ATOM 1439 C CA . SER A 1 181 ? 6.112 -5.384 0.827 1.00 96.31 181 SER A CA 1
ATOM 1440 C C . SER A 1 181 ? 6.666 -5.927 2.148 1.00 96.31 181 SER A C 1
ATOM 1442 O O . SER A 1 181 ? 6.051 -6.820 2.731 1.00 96.31 181 SER A O 1
ATOM 1444 N N . ASP A 1 182 ? 7.725 -5.320 2.683 1.00 92.69 182 ASP A N 1
ATOM 1445 C CA . ASP A 1 182 ? 8.289 -5.668 3.990 1.00 92.69 182 ASP A CA 1
ATOM 1446 C C . ASP A 1 182 ? 7.324 -5.280 5.116 1.00 92.69 182 ASP A C 1
ATOM 1448 O O . ASP A 1 182 ? 6.978 -6.114 5.948 1.00 92.69 182 ASP A O 1
ATOM 1452 N N . GLU A 1 183 ? 6.751 -4.068 5.075 1.00 91.31 183 GLU A N 1
ATOM 1453 C CA . GLU A 1 183 ? 5.686 -3.647 5.998 1.00 91.31 183 GLU A CA 1
ATOM 1454 C C . GLU A 1 183 ? 4.485 -4.614 5.957 1.00 91.31 183 GLU A C 1
ATOM 1456 O O . GLU A 1 183 ? 3.860 -4.918 6.980 1.00 91.31 183 GLU A O 1
ATOM 1461 N N . MET A 1 184 ? 4.128 -5.106 4.765 1.00 92.19 184 MET A N 1
ATOM 1462 C CA . MET A 1 184 ? 3.063 -6.091 4.596 1.00 92.19 184 MET A CA 1
ATOM 1463 C C . MET A 1 184 ? 3.450 -7.441 5.224 1.00 92.19 184 MET A C 1
ATOM 1465 O O . MET A 1 184 ? 2.608 -8.044 5.903 1.00 92.19 184 MET A O 1
ATOM 1469 N N . ALA A 1 185 ? 4.695 -7.889 5.069 1.00 88.31 185 ALA A N 1
ATOM 1470 C CA . ALA A 1 185 ? 5.214 -9.109 5.683 1.00 88.31 185 ALA A CA 1
ATOM 1471 C C . ALA A 1 185 ? 5.314 -9.000 7.215 1.00 88.31 185 ALA A C 1
ATOM 1473 O O . ALA A 1 185 ? 4.943 -9.933 7.925 1.00 88.31 185 ALA A O 1
ATOM 1474 N N . ASP A 1 186 ? 5.727 -7.856 7.749 1.00 80.88 186 ASP A N 1
ATOM 1475 C CA . ASP A 1 186 ? 5.877 -7.654 9.191 1.00 80.88 186 ASP A CA 1
ATOM 1476 C C . ASP A 1 186 ? 4.526 -7.582 9.901 1.00 80.88 186 ASP A C 1
ATOM 1478 O O . ASP A 1 186 ? 4.336 -8.201 10.946 1.00 80.88 186 ASP A O 1
ATOM 1482 N N . ARG A 1 187 ? 3.513 -6.967 9.277 1.00 72.19 187 ARG A N 1
ATOM 1483 C CA . ARG A 1 187 ? 2.122 -7.031 9.768 1.00 72.19 187 ARG A CA 1
ATOM 1484 C C . ARG A 1 187 ? 1.543 -8.451 9.801 1.00 72.19 187 ARG A C 1
ATOM 1486 O O . ARG A 1 187 ? 0.528 -8.660 10.454 1.00 72.19 187 ARG A O 1
ATOM 1493 N N . LYS A 1 188 ? 2.140 -9.409 9.082 1.00 61.47 188 LYS A N 1
ATOM 1494 C CA . LYS A 1 188 ? 1.784 -10.837 9.158 1.00 61.47 188 LYS A CA 1
ATOM 1495 C C . LYS A 1 188 ? 2.452 -11.523 10.355 1.00 61.47 188 LYS A C 1
ATOM 1497 O O . LYS A 1 188 ? 1.902 -12.487 10.875 1.00 61.47 188 LYS A O 1
ATOM 1502 N N . LYS A 1 189 ? 3.628 -11.041 10.776 1.00 56.38 189 LYS A N 1
ATOM 1503 C CA . LYS A 1 189 ? 4.387 -11.565 11.924 1.00 56.38 189 LYS A CA 1
ATOM 1504 C C . LYS A 1 189 ? 3.911 -10.986 13.256 1.00 56.38 189 LYS A C 1
ATOM 1506 O O . LYS A 1 189 ? 3.975 -11.684 14.262 1.00 56.38 189 LYS A O 1
ATOM 1511 N N . SER A 1 190 ? 3.414 -9.751 13.265 1.00 48.94 190 SER A N 1
ATOM 1512 C CA . SER A 1 190 ? 2.839 -9.132 14.459 1.00 48.94 190 SER A CA 1
ATOM 1513 C C . SER A 1 190 ? 1.388 -9.586 14.643 1.00 48.94 190 SER A C 1
ATOM 1515 O O . SER A 1 190 ? 0.548 -9.258 13.798 1.00 48.94 190 SER A O 1
ATOM 1517 N N . PRO A 1 191 ? 1.042 -10.318 15.720 1.00 57.19 191 PRO A N 1
ATOM 1518 C CA . PRO A 1 191 ? -0.355 -10.586 16.021 1.00 57.19 191 PRO A CA 1
ATOM 1519 C C . PRO A 1 191 ? -1.087 -9.253 16.183 1.00 57.19 191 PRO A C 1
ATOM 1521 O O . PRO A 1 191 ? -0.577 -8.307 16.786 1.00 57.19 191 PRO A O 1
ATOM 1524 N N . LYS A 1 192 ? -2.287 -9.156 15.605 1.00 69.19 192 LYS A N 1
ATOM 1525 C CA . LYS A 1 192 ? -3.141 -7.987 15.801 1.00 69.19 192 LYS A CA 1
ATOM 1526 C C . LYS A 1 192 ? -3.486 -7.942 17.286 1.00 69.19 192 LYS A C 1
ATOM 1528 O O . LYS A 1 192 ? -4.203 -8.825 17.749 1.00 69.19 192 LYS A O 1
ATOM 1533 N N . LEU A 1 193 ? -2.960 -6.946 18.002 1.00 79.25 193 LEU A N 1
ATOM 1534 C CA . LEU A 1 193 ? -3.248 -6.750 19.420 1.00 79.25 193 LEU A CA 1
ATOM 1535 C C . LEU A 1 193 ? -4.765 -6.805 19.626 1.00 79.25 193 LEU A C 1
ATOM 1537 O O . LEU A 1 193 ? -5.526 -6.130 18.918 1.00 79.25 193 LEU A O 1
ATOM 1541 N N . SER A 1 194 ? -5.206 -7.625 20.572 1.00 89.31 194 SER A N 1
ATOM 1542 C CA . SER A 1 194 ? -6.576 -7.613 21.076 1.00 89.31 194 SER A CA 1
ATOM 1543 C C . SER A 1 194 ? -6.958 -6.203 21.531 1.00 89.31 194 SER A C 1
ATOM 1545 O O . SER A 1 194 ? -6.097 -5.358 21.784 1.00 89.31 194 SER A O 1
ATOM 1547 N N . GLY A 1 195 ? -8.258 -5.922 21.649 1.00 90.81 195 GLY A N 1
ATOM 1548 C CA . GLY A 1 195 ? -8.712 -4.616 22.138 1.00 90.81 195 GLY A CA 1
ATOM 1549 C C . GLY A 1 195 ? -8.073 -4.249 23.484 1.00 90.81 195 GLY A C 1
ATOM 1550 O O . GLY A 1 195 ? -7.578 -3.136 23.648 1.00 90.81 195 GLY A O 1
ATOM 1551 N N . HIS A 1 196 ? -7.959 -5.225 24.387 1.00 94.50 196 HIS A N 1
ATOM 1552 C CA . HIS A 1 196 ? -7.263 -5.070 25.660 1.00 94.50 196 HIS A CA 1
ATOM 1553 C C . HIS A 1 196 ? -5.780 -4.717 25.483 1.00 94.50 196 HIS A C 1
ATOM 1555 O O . HIS A 1 196 ? -5.308 -3.742 26.067 1.00 94.50 196 HIS A O 1
ATOM 1561 N N . GLU A 1 197 ? -5.046 -5.463 24.655 1.00 94.00 197 GLU A N 1
ATOM 1562 C CA . GLU A 1 197 ? -3.622 -5.207 24.407 1.00 94.00 197 GLU A CA 1
ATOM 1563 C C . GLU A 1 197 ? -3.382 -3.832 23.764 1.00 94.00 197 GLU A C 1
ATOM 1565 O O . GLU A 1 197 ? -2.436 -3.144 24.145 1.00 94.00 197 GLU A O 1
ATOM 1570 N N . GLN A 1 198 ? -4.271 -3.378 22.872 1.00 93.19 198 GLN A N 1
ATOM 1571 C CA . GLN A 1 198 ? -4.220 -2.018 22.319 1.00 93.19 198 GLN A CA 1
ATOM 1572 C C . GLN A 1 198 ? -4.363 -0.959 23.417 1.00 93.19 198 GLN A C 1
ATOM 1574 O O . GLN A 1 198 ? -3.654 0.046 23.405 1.00 93.19 198 GLN A O 1
ATOM 1579 N N . VAL A 1 199 ? -5.267 -1.164 24.383 1.00 96.44 199 VAL A N 1
ATOM 1580 C CA . VAL A 1 199 ? -5.425 -0.233 25.509 1.00 96.44 199 VAL A CA 1
ATOM 1581 C C . VAL A 1 199 ? -4.222 -0.294 26.450 1.00 96.44 199 VAL A C 1
ATOM 1583 O O . VAL A 1 199 ? -3.786 0.747 26.935 1.00 96.44 199 VAL A O 1
ATOM 1586 N N . VAL A 1 200 ? -3.646 -1.473 26.700 1.00 96.00 200 VAL A N 1
ATOM 1587 C CA . VAL A 1 200 ? -2.406 -1.601 27.485 1.00 96.00 200 VAL A CA 1
ATOM 1588 C C . VAL A 1 200 ? -1.268 -0.814 26.831 1.00 96.00 200 VAL A C 1
ATOM 1590 O O . VAL A 1 200 ? -0.624 -0.012 27.505 1.00 96.00 200 VAL A O 1
ATOM 1593 N N . GLU A 1 201 ? -1.061 -0.974 25.525 1.00 94.12 201 GLU A N 1
ATOM 1594 C CA . GLU A 1 201 ? -0.049 -0.222 24.778 1.00 94.12 201 GLU A CA 1
ATOM 1595 C C . GLU A 1 201 ? -0.323 1.289 24.797 1.00 94.12 201 GLU A C 1
ATOM 1597 O O . GLU A 1 201 ? 0.578 2.080 25.085 1.00 94.12 201 GLU A O 1
ATOM 1602 N N . TYR A 1 202 ? -1.575 1.699 24.569 1.00 96.00 202 TYR A N 1
ATOM 1603 C CA . TYR A 1 202 ? -1.987 3.099 24.662 1.00 96.00 202 TYR A CA 1
ATOM 1604 C C . TYR A 1 202 ? -1.658 3.686 26.036 1.00 96.00 202 TYR A C 1
ATOM 1606 O O . TYR A 1 202 ? -1.053 4.750 26.129 1.00 96.00 202 TYR A O 1
ATOM 1614 N N . MET A 1 203 ? -2.011 2.982 27.115 1.00 97.38 203 MET A N 1
ATOM 1615 C CA . MET A 1 203 ? -1.745 3.436 28.479 1.00 97.38 203 MET A CA 1
ATOM 1616 C C . MET A 1 203 ? -0.247 3.493 28.779 1.00 97.38 203 MET A C 1
ATOM 1618 O O . MET A 1 203 ? 0.184 4.413 29.470 1.00 97.38 203 MET A O 1
ATOM 1622 N N . ASN A 1 204 ? 0.567 2.580 28.245 1.00 95.56 204 ASN A N 1
ATOM 1623 C CA . ASN A 1 204 ? 2.021 2.646 28.402 1.00 95.56 204 ASN A CA 1
ATOM 1624 C C . ASN A 1 204 ? 2.583 3.938 27.797 1.00 95.56 204 ASN A C 1
ATOM 1626 O O . ASN A 1 204 ? 3.324 4.649 28.478 1.00 95.56 204 ASN A O 1
ATOM 1630 N N . ASN A 1 205 ? 2.129 4.297 26.596 1.00 94.81 205 ASN A N 1
ATOM 1631 C CA . ASN A 1 205 ? 2.589 5.471 25.851 1.00 94.81 205 ASN A CA 1
ATOM 1632 C C . ASN A 1 205 ? 1.839 6.775 26.186 1.00 94.81 205 ASN A C 1
ATOM 1634 O O . ASN A 1 205 ? 2.192 7.833 25.673 1.00 94.81 205 ASN A O 1
ATOM 1638 N N . LEU A 1 206 ? 0.805 6.728 27.032 1.00 95.38 206 LEU A N 1
ATOM 1639 C CA . LEU A 1 206 ? 0.011 7.905 27.375 1.00 95.38 206 LEU A CA 1
ATOM 1640 C C . LEU A 1 206 ? 0.846 8.922 28.165 1.00 95.38 206 LEU A C 1
ATOM 1642 O O . LEU A 1 206 ? 1.287 8.633 29.284 1.00 95.38 206 LEU A O 1
ATOM 1646 N N . GLU A 1 207 ? 0.982 10.123 27.605 1.00 95.12 207 GLU A N 1
ATOM 1647 C CA . GLU A 1 207 ? 1.526 11.314 28.259 1.00 95.12 207 GLU A CA 1
ATOM 1648 C C . GLU A 1 207 ? 0.379 12.202 28.760 1.00 95.12 207 GLU A C 1
ATOM 1650 O O . GLU A 1 207 ? -0.181 13.016 28.026 1.00 95.12 207 GLU A O 1
ATOM 1655 N N . HIS A 1 208 ? -0.001 12.030 30.025 1.00 96.44 208 HIS A N 1
ATOM 1656 C CA . HIS A 1 208 ? -1.052 12.821 30.662 1.00 96.44 208 HIS A CA 1
ATOM 1657 C C . HIS A 1 208 ? -0.743 12.991 32.159 1.00 96.44 208 HIS A C 1
ATOM 1659 O O . HIS A 1 208 ? -0.363 12.006 32.795 1.00 96.44 208 HIS A O 1
ATOM 1665 N N . PRO A 1 209 ? -0.913 14.190 32.754 1.00 97.31 209 PRO A N 1
ATOM 1666 C CA . PRO A 1 209 ? -0.626 14.413 34.178 1.00 97.31 209 PRO A CA 1
ATOM 1667 C C . PRO A 1 209 ? -1.470 13.518 35.099 1.00 97.31 209 PRO A C 1
ATOM 1669 O O . PRO A 1 209 ? -0.959 13.020 36.092 1.00 97.31 209 PRO A O 1
ATOM 1672 N N . LEU A 1 210 ? -2.719 13.235 34.713 1.00 97.94 210 LEU A N 1
ATOM 1673 C CA . LEU A 1 210 ? -3.650 12.362 35.447 1.00 97.94 210 LEU A CA 1
ATOM 1674 C C . LEU A 1 210 ? -3.625 10.887 34.986 1.00 97.94 210 LEU A C 1
ATOM 1676 O O . LEU A 1 210 ? -4.650 10.207 34.955 1.00 97.94 210 LEU A O 1
ATOM 1680 N N . LYS A 1 211 ? -2.476 10.386 34.509 1.00 97.69 211 LYS A N 1
ATOM 1681 C CA . LYS A 1 211 ? -2.352 9.011 33.979 1.00 97.69 211 LYS A CA 1
ATOM 1682 C C . LYS A 1 211 ? -2.737 7.943 35.009 1.00 97.69 211 LYS A C 1
ATOM 1684 O O . LYS A 1 211 ? -3.311 6.920 34.633 1.00 97.69 211 LYS A O 1
ATOM 1689 N N . GLN A 1 212 ? -2.417 8.165 36.285 1.00 98.25 212 GLN A N 1
ATOM 1690 C CA . GLN A 1 212 ? -2.708 7.210 37.359 1.00 98.25 212 GLN A CA 1
ATOM 1691 C C . GLN A 1 212 ? -4.214 7.136 37.640 1.00 98.25 212 GLN A C 1
ATOM 1693 O O . GLN A 1 212 ? -4.764 6.046 37.768 1.00 98.25 212 GLN A O 1
ATOM 1698 N N . GLU A 1 213 ? -4.890 8.279 37.640 1.00 98.50 213 GLU A N 1
ATOM 1699 C CA . GLU A 1 213 ? -6.335 8.416 37.799 1.00 98.50 213 GLU A CA 1
ATOM 1700 C C . GLU A 1 213 ? -7.087 7.788 36.623 1.00 98.50 213 GLU A C 1
ATOM 1702 O O . GLU A 1 213 ? -8.046 7.048 36.830 1.00 98.50 213 GLU A O 1
ATOM 1707 N N . ILE A 1 214 ? -6.624 8.014 35.387 1.00 98.56 214 ILE A N 1
ATOM 1708 C CA . ILE A 1 214 ? -7.192 7.381 34.184 1.00 98.56 214 ILE A CA 1
ATOM 1709 C C . ILE A 1 214 ? -7.073 5.855 34.280 1.00 98.56 214 ILE A C 1
ATOM 1711 O O . ILE A 1 214 ? -8.031 5.136 33.985 1.00 98.56 214 ILE A O 1
ATOM 1715 N N . ALA A 1 215 ? -5.916 5.349 34.721 1.00 98.38 215 ALA A N 1
ATOM 1716 C CA . ALA A 1 215 ? -5.712 3.919 34.919 1.00 98.38 215 ALA A CA 1
ATOM 1717 C C . ALA A 1 215 ? -6.639 3.347 36.004 1.00 98.38 215 ALA A C 1
ATOM 1719 O O . ALA A 1 215 ? -7.150 2.241 35.837 1.00 98.38 215 ALA A O 1
ATOM 1720 N N . GLU A 1 216 ? -6.890 4.086 37.085 1.00 98.62 216 GLU A N 1
ATOM 1721 C CA . GLU A 1 216 ? -7.793 3.649 38.151 1.00 98.62 216 GLU A CA 1
ATOM 1722 C C . GLU A 1 216 ? -9.261 3.659 37.704 1.00 98.62 216 GLU A C 1
ATOM 1724 O O . GLU A 1 216 ? -9.967 2.669 37.892 1.00 98.62 216 GLU A O 1
ATOM 1729 N N . VAL A 1 217 ? -9.706 4.703 36.998 1.00 98.69 217 VAL A N 1
ATOM 1730 C CA . VAL A 1 217 ? -11.053 4.751 36.406 1.00 98.69 217 VAL A CA 1
ATOM 1731 C C . VAL A 1 217 ? -11.261 3.611 35.406 1.00 98.69 217 VAL A C 1
ATOM 1733 O O . VAL A 1 217 ? -12.309 2.967 35.433 1.00 98.69 217 VAL A O 1
ATOM 1736 N N . ARG A 1 218 ? -10.256 3.287 34.578 1.00 98.44 218 ARG A N 1
ATOM 1737 C CA . ARG A 1 218 ? -10.297 2.115 33.684 1.00 98.44 218 ARG A CA 1
ATOM 1738 C C . ARG A 1 218 ? -10.540 0.820 34.466 1.00 98.44 218 ARG A C 1
ATOM 1740 O O . ARG A 1 218 ? -11.404 0.042 34.071 1.00 98.44 218 ARG A O 1
ATOM 1747 N N . LYS A 1 219 ? -9.826 0.5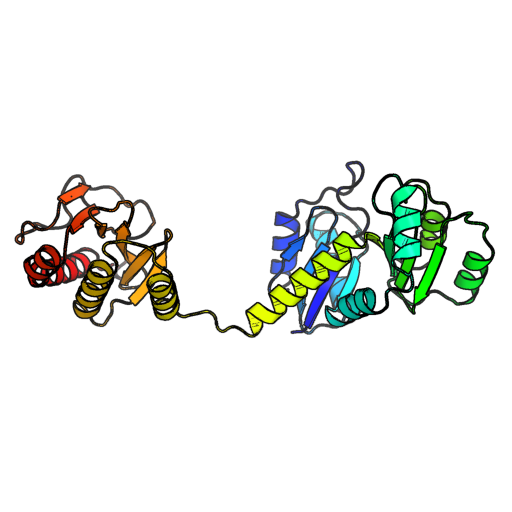91 35.576 1.00 98.19 219 LYS A N 1
ATOM 1748 C CA . LYS A 1 219 ? -10.040 -0.600 36.422 1.00 98.19 219 LYS A CA 1
ATOM 1749 C C . LYS A 1 219 ? -11.448 -0.636 37.008 1.00 98.19 219 LYS A C 1
ATOM 1751 O O . LYS A 1 219 ? -12.072 -1.691 36.993 1.00 98.19 219 LYS A O 1
ATOM 1756 N N . ILE A 1 220 ? -11.952 0.502 37.493 1.00 98.44 220 ILE A N 1
ATOM 1757 C CA . ILE A 1 220 ? -13.306 0.595 38.056 1.00 98.44 220 ILE A CA 1
ATOM 1758 C C . ILE A 1 220 ? -14.345 0.199 37.000 1.00 98.44 220 ILE A C 1
ATOM 1760 O O . ILE A 1 220 ? -15.196 -0.644 37.279 1.00 98.44 220 ILE A O 1
ATOM 1764 N N . ILE A 1 221 ? -14.241 0.730 35.777 1.00 98.00 221 ILE A N 1
ATOM 1765 C CA . ILE A 1 221 ? -15.161 0.396 34.677 1.00 98.00 221 ILE A CA 1
ATOM 1766 C C . ILE A 1 221 ? -15.114 -1.099 34.346 1.00 98.00 221 ILE A C 1
ATOM 1768 O O . ILE A 1 221 ? -16.164 -1.734 34.290 1.00 98.00 221 ILE A O 1
ATOM 1772 N N . LEU A 1 222 ? -13.920 -1.677 34.181 1.00 96.88 222 LEU A N 1
ATOM 1773 C CA . LEU A 1 222 ? -13.759 -3.107 33.883 1.00 96.88 222 LEU A CA 1
ATOM 1774 C C . LEU A 1 222 ? -14.266 -4.008 35.020 1.00 96.88 222 LEU A C 1
ATOM 1776 O O . LEU A 1 222 ? -14.704 -5.124 34.769 1.00 96.88 222 LEU A O 1
ATOM 1780 N N . SER A 1 223 ? -14.238 -3.527 36.267 1.00 95.56 223 SER A N 1
ATOM 1781 C CA . SER A 1 223 ? -14.778 -4.259 37.419 1.00 95.56 223 SER A CA 1
ATOM 1782 C C . SER A 1 223 ? -16.300 -4.174 37.556 1.00 95.56 223 SER A C 1
ATOM 1784 O O . SER A 1 223 ? -16.883 -4.973 38.284 1.00 95.56 223 SER A O 1
ATOM 1786 N N . ALA A 1 224 ? -16.954 -3.218 36.883 1.00 94.38 224 ALA A N 1
ATOM 1787 C CA . ALA A 1 224 ? -18.386 -2.986 37.050 1.00 94.38 224 ALA A CA 1
ATOM 1788 C C . ALA A 1 224 ? -19.237 -4.128 36.473 1.00 94.38 224 ALA A C 1
ATOM 1790 O O . ALA A 1 224 ? -20.314 -4.403 37.000 1.00 94.38 224 ALA A O 1
ATOM 1791 N N . ASN A 1 225 ? -18.762 -4.778 35.405 1.00 92.19 225 ASN A N 1
ATOM 1792 C CA . ASN A 1 225 ? -19.434 -5.894 34.748 1.00 92.19 225 ASN A CA 1
ATOM 1793 C C . ASN A 1 225 ? -18.424 -6.750 33.961 1.00 92.19 225 ASN A C 1
ATOM 1795 O O . ASN A 1 225 ? -17.681 -6.223 33.135 1.00 92.19 225 ASN A O 1
ATOM 1799 N N . GLU A 1 226 ? -18.432 -8.069 34.170 1.00 92.06 226 GLU A N 1
ATOM 1800 C CA . GLU A 1 226 ? -17.467 -9.007 33.564 1.00 92.06 226 GLU A CA 1
ATOM 1801 C C . GLU A 1 226 ? -17.568 -9.136 32.033 1.00 92.06 226 GLU A C 1
ATOM 1803 O O . GLU A 1 226 ? -16.657 -9.652 31.389 1.00 92.06 226 GLU A O 1
ATOM 1808 N N . HIS A 1 227 ? -18.662 -8.664 31.431 1.00 92.75 227 HIS A N 1
ATOM 1809 C CA . HIS A 1 227 ? -18.867 -8.690 29.982 1.00 92.75 227 HIS A CA 1
ATOM 1810 C C . HIS A 1 227 ? -18.451 -7.390 29.284 1.00 92.75 227 HIS A C 1
ATOM 1812 O O . HIS A 1 227 ? -18.649 -7.261 28.072 1.00 92.75 227 HIS A O 1
ATOM 1818 N N . ILE A 1 228 ? -17.907 -6.414 30.017 1.00 95.44 228 ILE A N 1
ATOM 1819 C CA . ILE A 1 228 ? -17.306 -5.233 29.401 1.00 95.44 228 ILE A CA 1
ATOM 1820 C C . ILE A 1 228 ? -15.970 -5.638 28.781 1.00 95.44 228 ILE A C 1
ATOM 1822 O O . ILE A 1 228 ? -15.078 -6.147 29.456 1.00 95.44 228 ILE A O 1
ATOM 1826 N N . SER A 1 229 ? -15.816 -5.356 27.493 1.00 95.81 229 SER A N 1
ATOM 1827 C CA . SER A 1 229 ? -14.521 -5.372 26.819 1.00 95.81 229 SER A CA 1
ATOM 1828 C C . SER A 1 229 ? -14.040 -3.947 26.562 1.00 95.81 229 SER A C 1
ATOM 1830 O O . SER A 1 229 ? -14.784 -2.979 26.723 1.00 95.81 229 SER A O 1
ATOM 1832 N N . GLU A 1 230 ? -12.780 -3.798 26.168 1.00 97.62 230 GLU A N 1
ATOM 1833 C CA . GLU A 1 230 ? -12.200 -2.502 25.832 1.00 97.62 230 GLU A CA 1
ATOM 1834 C C . GLU A 1 230 ? -11.406 -2.568 24.530 1.00 97.62 230 GLU A C 1
ATOM 1836 O O . GLU A 1 230 ? -10.881 -3.619 24.158 1.00 97.62 230 GLU A O 1
ATOM 1841 N N . HIS A 1 231 ? -11.306 -1.432 23.847 1.00 96.12 231 HIS A N 1
ATOM 1842 C CA . HIS A 1 231 ? -10.450 -1.224 22.679 1.00 96.12 231 HIS A CA 1
ATOM 1843 C C . HIS A 1 231 ? -10.124 0.259 22.514 1.00 96.12 231 HIS A C 1
ATOM 1845 O O . HIS A 1 231 ? -10.644 1.113 23.234 1.00 96.12 231 HIS A O 1
ATOM 1851 N N . ILE A 1 232 ? -9.295 0.590 21.523 1.00 95.06 232 ILE A N 1
ATOM 1852 C CA . ILE A 1 232 ? -9.054 1.981 21.135 1.00 95.06 232 ILE A CA 1
ATOM 1853 C C . ILE A 1 232 ? -10.044 2.413 20.054 1.00 95.06 232 ILE A C 1
ATOM 1855 O O . ILE A 1 232 ? -10.099 1.842 18.965 1.00 95.06 232 ILE A O 1
ATOM 1859 N N . LYS A 1 233 ? -10.812 3.465 20.342 1.00 89.69 233 LYS A N 1
ATOM 1860 C CA . LYS A 1 233 ? -11.671 4.154 19.374 1.00 89.69 233 LYS A CA 1
ATOM 1861 C C . LYS A 1 233 ? -11.634 5.648 19.649 1.00 89.69 233 LYS A C 1
ATOM 1863 O O . LYS A 1 233 ? -11.435 6.076 20.777 1.00 89.69 233 LYS A O 1
ATOM 1868 N N . TRP A 1 234 ? -11.741 6.455 18.593 1.00 88.06 234 TRP A N 1
ATOM 1869 C CA . TRP A 1 234 ? -11.607 7.916 18.693 1.00 88.06 234 TRP A CA 1
ATOM 1870 C C . TRP A 1 234 ? -10.312 8.368 19.394 1.00 88.06 234 TRP A C 1
ATOM 1872 O O . TRP A 1 234 ? -10.290 9.393 20.065 1.00 88.06 234 TRP A O 1
ATOM 1882 N N . ASN A 1 235 ? -9.228 7.602 19.213 1.00 90.31 235 ASN A N 1
ATOM 1883 C CA . ASN A 1 235 ? -7.926 7.835 19.846 1.00 90.31 235 ASN A CA 1
ATOM 1884 C C . ASN A 1 235 ? -7.953 7.829 21.392 1.00 90.31 235 ASN A C 1
ATOM 1886 O O . ASN A 1 235 ? -7.151 8.510 22.035 1.00 90.31 235 ASN A O 1
ATOM 1890 N N . ALA A 1 236 ? -8.869 7.065 21.992 1.00 94.75 236 ALA A N 1
ATOM 1891 C CA . ALA A 1 236 ? -8.977 6.906 23.436 1.00 94.75 236 ALA A CA 1
ATOM 1892 C C . ALA A 1 236 ? -9.463 5.492 23.817 1.00 94.75 236 ALA A C 1
ATOM 1894 O O . ALA A 1 236 ? -10.104 4.815 23.001 1.00 94.75 236 ALA A O 1
ATOM 1895 N N . PRO A 1 237 ? -9.200 5.032 25.054 1.00 98.06 237 PRO A N 1
ATOM 1896 C CA . PRO A 1 237 ? -9.789 3.800 25.555 1.00 98.06 237 PRO A CA 1
ATOM 1897 C C . PRO A 1 237 ? -11.315 3.913 25.594 1.00 98.06 237 PRO A C 1
ATOM 1899 O O . PRO A 1 237 ? -11.882 4.873 26.123 1.00 98.06 237 PRO A O 1
ATOM 1902 N N . SER A 1 238 ? -11.962 2.935 24.976 1.00 97.62 238 SER A N 1
ATOM 1903 C CA . SER A 1 238 ? -13.408 2.828 24.817 1.00 97.62 238 SER A CA 1
ATOM 1904 C C . SER A 1 238 ? -13.865 1.476 25.342 1.00 97.62 238 SER A C 1
ATOM 1906 O O . SER A 1 238 ? -13.175 0.476 25.154 1.00 97.62 238 SER A O 1
ATOM 1908 N N . PHE A 1 239 ? -15.022 1.452 25.990 1.00 97.56 239 PHE A N 1
ATOM 1909 C CA . PHE A 1 239 ? -15.587 0.288 26.654 1.00 97.56 239 PHE A CA 1
ATOM 1910 C C . PHE A 1 239 ? -16.838 -0.171 25.923 1.00 97.56 239 PHE A C 1
ATOM 1912 O O . PHE A 1 239 ? -17.770 0.605 25.680 1.00 97.56 239 PHE A O 1
ATOM 1919 N N . CYS A 1 240 ? -16.843 -1.449 25.581 1.00 94.12 240 CYS A N 1
ATOM 1920 C CA . CYS A 1 240 ? -17.826 -2.087 24.734 1.00 94.12 240 CYS A CA 1
ATOM 1921 C C . CYS A 1 240 ? -18.632 -3.105 25.539 1.00 94.12 240 CYS A C 1
ATOM 1923 O O . CYS A 1 240 ? -18.094 -3.852 26.354 1.00 94.12 240 CYS A O 1
ATOM 1925 N N . TYR A 1 241 ? -19.935 -3.141 25.282 1.00 93.38 241 TYR A N 1
ATOM 1926 C CA . TYR A 1 241 ? -20.842 -4.143 25.825 1.00 93.38 241 TYR A CA 1
ATOM 1927 C C . TYR A 1 241 ? -21.810 -4.579 24.727 1.00 93.38 241 TYR A C 1
ATOM 1929 O O . TYR A 1 241 ? -22.477 -3.739 24.111 1.00 93.38 241 TYR A O 1
ATOM 1937 N N . GLN A 1 242 ? -21.874 -5.892 24.478 1.00 88.25 242 GLN A N 1
ATOM 1938 C CA . GLN A 1 242 ? -22.654 -6.497 23.387 1.00 88.25 242 GLN A CA 1
ATOM 1939 C C . GLN A 1 242 ? -22.338 -5.886 22.007 1.00 88.25 242 GLN A C 1
ATOM 1941 O O . GLN A 1 242 ? -23.239 -5.552 21.243 1.00 88.25 242 GLN A O 1
ATOM 1946 N N . ASN A 1 243 ? -21.046 -5.740 21.690 1.00 84.88 243 ASN A N 1
ATOM 1947 C CA . ASN A 1 243 ? -20.531 -5.193 20.424 1.00 84.88 243 ASN A CA 1
ATOM 1948 C C . ASN A 1 243 ? -20.885 -3.722 20.135 1.00 84.88 243 ASN A C 1
ATOM 1950 O O . ASN A 1 243 ? -20.691 -3.254 19.013 1.00 84.88 243 ASN A O 1
ATOM 1954 N N . GLU A 1 244 ? -21.357 -2.977 21.133 1.00 89.88 244 GLU A N 1
ATOM 1955 C CA . GLU A 1 244 ? -21.614 -1.543 21.029 1.00 89.88 244 GLU A CA 1
ATOM 1956 C C . GLU A 1 244 ? -20.825 -0.786 22.097 1.00 89.88 244 GLU A C 1
ATOM 1958 O O . GLU A 1 244 ? -20.844 -1.137 23.280 1.00 89.88 244 GLU A O 1
ATOM 1963 N N . ASP A 1 245 ? -20.151 0.283 21.678 1.00 93.38 245 ASP A N 1
ATOM 1964 C CA . ASP A 1 245 ? -19.419 1.165 22.583 1.00 93.38 245 ASP A CA 1
ATOM 1965 C C . ASP A 1 245 ? -20.387 1.932 23.485 1.00 93.38 245 ASP A C 1
ATOM 1967 O O . ASP A 1 245 ? -21.299 2.614 23.000 1.00 93.38 245 ASP A O 1
ATOM 1971 N N . ARG A 1 246 ? -20.167 1.845 24.795 1.00 95.06 246 ARG A N 1
ATOM 1972 C CA . ARG A 1 246 ? -21.029 2.458 25.814 1.00 95.06 246 ARG A CA 1
ATOM 1973 C C . ARG A 1 246 ? -20.382 3.645 26.488 1.00 95.06 246 ARG A C 1
ATOM 1975 O O . ARG A 1 246 ? -21.078 4.594 26.838 1.00 95.06 246 ARG A O 1
ATOM 1982 N N . VAL A 1 247 ? -19.067 3.593 26.669 1.00 97.25 247 VAL A N 1
ATOM 1983 C CA . VAL A 1 247 ? -18.319 4.638 27.360 1.00 97.25 247 VAL A CA 1
ATOM 1984 C C . VAL A 1 247 ? -16.981 4.837 26.678 1.00 97.25 247 VAL A C 1
ATOM 1986 O O . VAL A 1 247 ? -16.310 3.865 26.354 1.00 97.25 247 VAL A O 1
ATOM 1989 N N . THR A 1 248 ? -16.565 6.083 26.491 1.00 97.88 248 THR A N 1
ATOM 1990 C CA . THR A 1 248 ? -15.226 6.404 25.985 1.00 97.88 248 THR A CA 1
ATOM 1991 C C . THR A 1 248 ? -14.585 7.494 26.820 1.00 97.88 248 THR A C 1
ATOM 1993 O O . THR A 1 248 ? -15.248 8.458 27.210 1.00 97.88 248 THR A O 1
ATOM 1996 N N . PHE A 1 249 ? -13.286 7.370 27.074 1.00 98.38 249 PHE A N 1
ATOM 1997 C CA . PHE A 1 249 ? -12.518 8.463 27.648 1.00 98.38 249 PHE A CA 1
ATOM 1998 C C . PHE A 1 249 ? -12.440 9.658 26.694 1.00 98.38 249 PHE A C 1
ATOM 2000 O O . PHE A 1 249 ? -12.192 9.530 25.499 1.00 98.38 249 PHE A O 1
ATOM 2007 N N . ASN A 1 250 ? -12.568 10.852 27.255 1.00 97.31 250 ASN A N 1
ATOM 2008 C CA . ASN A 1 250 ? -12.187 12.103 26.626 1.00 97.31 250 ASN A CA 1
ATOM 2009 C C . ASN A 1 250 ? -11.054 12.707 27.460 1.00 97.31 250 ASN A C 1
ATOM 2011 O O . ASN A 1 250 ? -11.281 13.235 28.550 1.00 97.31 250 ASN A O 1
ATOM 2015 N N . LEU A 1 251 ? -9.837 12.594 26.929 1.00 96.12 251 LEU A N 1
ATOM 2016 C CA . LEU A 1 251 ? -8.591 13.007 27.579 1.00 96.12 251 LEU A CA 1
ATOM 2017 C C . LEU A 1 251 ? -8.105 14.382 27.083 1.00 96.12 251 LEU A C 1
ATOM 2019 O O . LEU A 1 251 ? -6.918 14.691 27.137 1.00 96.12 251 LEU A O 1
ATOM 2023 N N . HIS A 1 252 ? -9.011 15.209 26.547 1.00 85.75 252 HIS A N 1
ATOM 2024 C CA . HIS A 1 252 ? -8.691 16.578 26.151 1.00 85.75 252 HIS A CA 1
ATOM 2025 C C . HIS A 1 252 ? -8.698 17.489 27.386 1.00 85.75 252 HIS A C 1
ATOM 2027 O O . HIS A 1 252 ? -9.749 17.988 27.789 1.00 85.75 252 HIS A O 1
ATOM 2033 N N . GLY A 1 253 ? -7.527 17.696 27.981 1.00 82.44 253 GLY A N 1
ATOM 2034 C CA . GLY A 1 253 ? -7.328 18.529 29.165 1.00 82.44 253 GLY A CA 1
ATOM 2035 C C . GLY A 1 253 ? -5.992 18.212 29.830 1.00 82.44 253 GLY A C 1
ATOM 2036 O O . GLY A 1 253 ? -5.332 17.249 29.460 1.00 82.44 253 GLY A O 1
ATOM 2037 N N . LYS A 1 254 ? -5.562 19.045 30.779 1.00 87.06 254 LYS A N 1
ATOM 2038 C CA . LYS A 1 254 ? -4.436 18.721 31.677 1.00 87.06 254 LYS A CA 1
ATOM 2039 C C . LYS A 1 254 ? -4.868 18.684 33.143 1.00 87.06 254 LYS A C 1
ATOM 2041 O O . LYS A 1 254 ? -4.309 17.914 33.908 1.00 87.06 254 LYS A O 1
ATOM 2046 N N . ASP A 1 255 ? -5.908 19.434 33.499 1.00 94.56 255 ASP A N 1
ATOM 2047 C CA . ASP A 1 255 ? -6.387 19.541 34.885 1.00 94.56 255 ASP A CA 1
ATOM 2048 C C . ASP A 1 255 ? -7.582 18.620 35.188 1.00 94.56 255 ASP A C 1
ATOM 2050 O O . ASP A 1 255 ? -8.026 18.515 36.326 1.00 94.56 255 ASP A O 1
ATOM 2054 N N . SER A 1 256 ? -8.147 17.975 34.164 1.00 97.00 256 SER A N 1
ATOM 2055 C CA . SER A 1 256 ? -9.229 16.997 34.303 1.00 97.00 256 SER A CA 1
ATOM 2056 C C . SER A 1 256 ? -9.321 16.094 33.074 1.00 97.00 256 SER A C 1
ATOM 2058 O O . SER A 1 256 ? -8.821 16.432 31.998 1.00 97.00 256 SER A O 1
ATOM 2060 N N . PHE A 1 257 ? -9.999 14.959 33.227 1.00 98.19 257 PHE A N 1
ATOM 2061 C CA . PHE A 1 257 ? -10.430 14.100 32.125 1.00 98.19 257 PHE A CA 1
ATOM 2062 C C . PHE A 1 257 ? -11.898 13.712 32.296 1.00 98.19 257 PHE A C 1
ATOM 2064 O O . PHE A 1 257 ? -12.492 13.890 33.360 1.00 98.19 257 PHE A O 1
ATOM 2071 N N . ARG A 1 258 ? -12.510 13.195 31.230 1.00 98.19 258 ARG A N 1
ATOM 2072 C CA . ARG A 1 258 ? -13.934 12.852 31.214 1.00 98.19 258 ARG A CA 1
ATOM 2073 C C . ARG A 1 258 ? -14.178 11.434 30.738 1.00 98.19 258 ARG A C 1
ATOM 2075 O O . ARG A 1 258 ? -13.443 10.915 29.902 1.00 98.19 258 ARG A O 1
ATOM 2082 N N . LEU A 1 259 ? -15.276 10.859 31.203 1.00 98.25 259 LEU A N 1
ATOM 2083 C CA . LEU A 1 259 ? -15.961 9.758 30.542 1.00 98.25 259 LEU A CA 1
ATOM 2084 C C . LEU A 1 259 ? -17.154 10.318 29.782 1.00 98.25 259 LEU A C 1
ATOM 2086 O O . LEU A 1 259 ? -17.914 11.124 30.317 1.00 98.25 259 LEU A O 1
ATOM 2090 N N . VAL A 1 260 ? -17.322 9.873 28.545 1.00 97.50 260 VAL A N 1
ATOM 2091 C CA . VAL A 1 260 ? -18.514 10.132 27.743 1.00 97.50 260 VAL A CA 1
ATOM 2092 C C . VAL A 1 260 ? -19.300 8.837 27.673 1.00 97.50 260 VAL A C 1
ATOM 2094 O O . VAL A 1 260 ? -18.821 7.865 27.097 1.00 97.50 260 VAL A O 1
ATOM 2097 N N . PHE A 1 261 ? -20.498 8.834 28.241 1.00 96.50 261 PHE A N 1
ATOM 2098 C CA . PHE A 1 261 ? -21.475 7.758 28.136 1.00 96.50 261 PHE A CA 1
ATOM 2099 C C . PHE A 1 261 ? -22.315 7.964 26.874 1.00 96.50 261 PHE A C 1
ATOM 2101 O O . PHE A 1 261 ? -22.776 9.077 26.616 1.00 96.50 261 PHE A O 1
ATOM 2108 N N . HIS A 1 262 ? -22.486 6.924 26.062 1.00 93.25 262 HIS A N 1
ATOM 2109 C CA . HIS A 1 262 ? -23.196 6.981 24.783 1.00 93.25 262 HIS A CA 1
ATOM 2110 C C . HIS A 1 262 ? -23.789 5.615 24.383 1.00 93.25 262 HIS A C 1
ATOM 2112 O O . HIS A 1 262 ? -23.636 4.614 25.082 1.00 93.25 262 HIS A O 1
ATOM 2118 N N . CYS A 1 263 ? -24.493 5.575 23.248 1.00 89.06 263 CYS A N 1
ATOM 2119 C CA . CYS A 1 263 ? -25.220 4.400 22.747 1.00 89.06 263 CYS A CA 1
ATOM 2120 C C . CYS A 1 263 ? -24.661 3.863 21.415 1.00 89.06 263 CYS A C 1
ATOM 2122 O O . CYS A 1 263 ? -25.432 3.544 20.504 1.00 89.06 263 CYS A O 1
ATOM 2124 N N . GLY A 1 264 ? -23.334 3.797 21.286 1.00 82.12 264 GLY A N 1
ATOM 2125 C CA . GLY A 1 264 ? -22.646 3.443 20.041 1.00 82.12 264 GLY A CA 1
ATOM 2126 C C . GLY A 1 264 ? -22.284 4.643 19.154 1.00 82.12 264 GLY A C 1
ATOM 2127 O O . GLY A 1 264 ? -22.309 5.798 19.579 1.00 82.12 264 GLY A O 1
ATOM 2128 N N . SER A 1 265 ? -21.884 4.353 17.911 1.00 69.75 265 SER A N 1
ATOM 2129 C CA . SER A 1 265 ? -21.345 5.350 16.958 1.00 69.75 265 SER A CA 1
ATOM 2130 C C . SER A 1 265 ? -22.350 5.880 15.930 1.00 69.75 265 SER A C 1
ATOM 2132 O O . SER A 1 265 ? -22.077 6.877 15.262 1.00 69.75 265 SER A O 1
ATOM 2134 N N . LYS A 1 266 ? -23.514 5.234 15.800 1.00 69.81 266 LYS A N 1
ATOM 2135 C CA . LYS A 1 266 ? -24.588 5.660 14.896 1.00 69.81 266 LYS A CA 1
ATOM 2136 C C . LYS A 1 266 ? -25.522 6.629 15.616 1.00 69.81 266 LYS A C 1
ATOM 2138 O O . LYS A 1 266 ? -25.877 6.402 16.768 1.00 69.81 266 LYS A O 1
ATOM 2143 N N . VAL A 1 267 ? -25.954 7.675 14.916 1.00 61.91 267 VAL A N 1
ATOM 2144 C CA . VAL A 1 267 ? -26.970 8.610 15.419 1.00 61.91 267 VAL A CA 1
ATOM 2145 C C . VAL A 1 267 ? -28.292 7.852 15.568 1.00 61.91 267 VAL A C 1
ATOM 2147 O O . VAL A 1 267 ? -28.872 7.418 14.572 1.00 61.91 267 VAL A O 1
ATOM 2150 N N . LYS A 1 268 ? -28.753 7.660 16.807 1.00 67.31 268 LYS A N 1
ATOM 2151 C CA . LYS A 1 268 ? -30.094 7.135 17.104 1.00 67.31 268 LYS A CA 1
ATOM 2152 C C . LYS A 1 268 ? -31.087 8.303 17.175 1.00 67.31 268 LYS A C 1
ATOM 2154 O O . LYS A 1 268 ? -30.679 9.461 17.246 1.00 67.31 268 LYS A O 1
ATOM 2159 N N . LYS A 1 269 ? -32.398 8.026 17.108 1.00 63.28 269 LYS A N 1
ATOM 2160 C CA . LYS A 1 269 ? -33.423 9.063 17.328 1.00 63.28 269 LYS A CA 1
ATOM 2161 C C . LYS A 1 269 ? -33.181 9.689 18.705 1.00 63.28 269 LYS A C 1
ATOM 2163 O O . LYS A 1 269 ? -33.327 9.009 19.712 1.00 63.28 269 LYS A O 1
ATOM 2168 N N . ILE A 1 270 ? -32.790 10.961 18.723 1.00 65.38 270 ILE A N 1
ATOM 2169 C CA . ILE A 1 270 ? -32.453 11.687 19.949 1.00 65.38 270 ILE A CA 1
ATOM 2170 C C . ILE A 1 270 ? -33.743 11.901 20.744 1.00 65.38 270 ILE A C 1
ATOM 2172 O O . ILE A 1 270 ? -34.630 12.638 20.306 1.00 65.38 270 ILE A O 1
ATOM 2176 N N . THR A 1 271 ? -33.857 11.266 21.907 1.00 65.75 271 THR A N 1
ATOM 2177 C CA . THR A 1 271 ? -34.877 11.617 22.897 1.00 65.75 271 THR A CA 1
ATOM 2178 C C . THR A 1 271 ? -34.424 12.874 23.639 1.00 65.75 271 THR A C 1
ATOM 2180 O O . THR A 1 271 ? -33.236 13.066 23.900 1.00 65.75 271 THR A O 1
ATOM 2183 N N . LYS A 1 272 ? -35.357 13.779 23.960 1.00 73.75 272 LYS A N 1
ATOM 2184 C CA . LYS A 1 272 ? -35.046 14.935 24.822 1.00 73.75 272 LYS A CA 1
ATOM 2185 C C . LYS A 1 272 ? -34.871 14.527 26.287 1.00 73.75 272 LYS A C 1
ATOM 2187 O O . LYS A 1 272 ? -34.216 15.240 27.036 1.00 73.75 272 LYS A O 1
ATOM 2192 N N . GLU A 1 273 ? -35.467 13.406 26.680 1.00 85.19 273 GLU A N 1
ATOM 2193 C CA . GLU A 1 273 ? -35.429 12.894 28.046 1.00 85.19 273 GLU A CA 1
ATOM 2194 C C . GLU A 1 273 ? -34.249 11.929 28.246 1.00 85.19 273 GLU A C 1
ATOM 2196 O O . GLU A 1 273 ? -33.954 11.154 27.325 1.00 85.19 273 GLU A O 1
ATOM 2201 N N . PRO A 1 274 ? -33.586 11.970 29.420 1.00 90.12 274 PRO A N 1
ATOM 2202 C CA . PRO A 1 274 ? -32.558 11.010 29.813 1.00 90.12 274 PRO A CA 1
ATOM 2203 C C . PRO A 1 274 ? -33.012 9.553 29.692 1.00 90.12 274 PRO A C 1
ATOM 2205 O O . PRO A 1 274 ? -34.151 9.236 30.032 1.00 90.12 274 PRO A O 1
ATOM 2208 N N . LEU A 1 275 ? -32.096 8.658 29.305 1.00 87.88 275 LEU A N 1
ATOM 2209 C CA . LEU A 1 275 ? -32.342 7.208 29.239 1.00 87.88 275 LEU A CA 1
ATOM 2210 C C . LEU A 1 275 ? -32.882 6.628 30.552 1.00 87.88 275 LEU A C 1
ATOM 2212 O O . LEU A 1 275 ? -33.649 5.670 30.537 1.00 87.88 275 LEU A O 1
ATOM 2216 N N . PHE A 1 276 ? -32.465 7.187 31.688 1.00 91.62 276 PHE A N 1
ATOM 2217 C CA . PHE A 1 276 ? -32.954 6.810 33.007 1.00 91.62 276 PHE A CA 1
ATOM 2218 C C . PHE A 1 276 ? -32.793 7.962 34.001 1.00 91.62 276 PHE A C 1
ATOM 2220 O O . PHE A 1 276 ? -32.006 8.890 33.808 1.00 91.62 276 PHE A O 1
ATOM 2227 N N . LYS A 1 277 ? -33.529 7.881 35.113 1.00 92.50 277 LYS A N 1
ATOM 2228 C CA . LYS A 1 277 ? -33.376 8.805 36.238 1.00 92.50 277 LYS A CA 1
ATOM 2229 C C . LYS A 1 277 ? -32.105 8.467 37.021 1.00 92.50 277 LYS A C 1
ATOM 2231 O O . LYS A 1 277 ? -32.059 7.449 37.709 1.00 92.50 277 LYS A O 1
ATOM 2236 N N . ASP A 1 278 ? -31.100 9.335 36.952 1.00 92.31 278 ASP A N 1
ATOM 2237 C CA . ASP A 1 278 ? -29.882 9.200 37.756 1.00 92.31 278 ASP A CA 1
ATOM 2238 C C . ASP A 1 278 ? -30.159 9.535 39.234 1.00 92.31 278 ASP A C 1
ATOM 2240 O O . ASP A 1 278 ? -30.445 10.681 39.580 1.00 92.31 278 ASP A O 1
ATOM 2244 N N . THR A 1 279 ? -30.077 8.537 40.120 1.00 93.12 279 THR A N 1
ATOM 2245 C CA . THR A 1 279 ? -30.186 8.735 41.581 1.00 93.12 279 THR A CA 1
ATOM 2246 C C . THR A 1 279 ? -28.847 9.007 42.264 1.00 93.12 279 THR A C 1
ATOM 2248 O O . THR A 1 279 ? -28.832 9.367 43.437 1.00 93.12 279 THR A O 1
ATOM 2251 N N . THR A 1 280 ? -27.727 8.843 41.558 1.00 94.56 280 THR A N 1
ATOM 2252 C CA . THR A 1 280 ? -26.375 9.042 42.102 1.00 94.56 280 THR A CA 1
ATOM 2253 C C . THR A 1 280 ? -25.943 10.511 42.062 1.00 94.56 280 THR A C 1
ATOM 2255 O O . THR A 1 280 ? -25.098 10.935 42.867 1.00 94.56 280 THR A O 1
ATOM 2258 N N . GLY A 1 281 ? -26.530 11.276 41.132 1.00 94.81 281 GLY A N 1
ATOM 2259 C CA . GLY A 1 281 ? -26.166 12.658 40.825 1.00 94.81 281 GLY A CA 1
ATOM 2260 C C . GLY A 1 281 ? -24.788 12.785 40.172 1.00 94.81 281 GLY A C 1
ATOM 2261 O O . GLY A 1 281 ? -24.168 13.839 40.280 1.00 94.81 281 GLY A O 1
ATOM 2262 N N . LEU A 1 282 ? -24.272 11.705 39.579 1.00 97.00 282 LEU A N 1
ATOM 2263 C CA . LEU A 1 282 ? -22.945 11.661 38.969 1.00 97.00 282 LEU A CA 1
ATOM 2264 C C . LEU A 1 282 ? -22.963 12.114 37.502 1.00 97.00 282 LEU A C 1
ATOM 2266 O O . LEU A 1 282 ? -21.953 12.625 37.021 1.00 97.00 282 LEU A O 1
ATOM 2270 N N . LEU A 1 283 ? -24.077 11.905 36.794 1.00 97.31 283 LEU A N 1
ATOM 2271 C CA . LEU A 1 283 ? -24.177 12.147 35.357 1.00 97.31 283 LEU A CA 1
ATOM 2272 C C . LEU A 1 283 ? -24.551 13.596 35.030 1.00 97.31 283 LEU A C 1
ATOM 2274 O O . LEU A 1 283 ? -25.617 14.084 35.404 1.00 97.31 283 LEU A O 1
ATOM 2278 N N . GLU A 1 284 ? -23.724 14.245 34.214 1.00 97.00 284 GLU A N 1
ATOM 2279 C CA . GLU A 1 284 ? -24.086 15.470 33.502 1.00 97.00 284 GLU A CA 1
ATOM 2280 C C . GLU A 1 284 ? -24.680 15.104 32.133 1.00 97.00 284 GLU A C 1
ATOM 2282 O O . GLU A 1 284 ? -23.966 14.692 31.216 1.00 97.00 284 GLU A O 1
ATOM 2287 N N . TRP A 1 285 ? -26.000 15.216 31.981 1.00 94.06 285 TRP A N 1
ATOM 2288 C CA . TRP A 1 285 ? -26.691 14.878 30.733 1.00 94.06 285 TRP A CA 1
ATOM 2289 C C . TRP A 1 285 ? -26.515 15.977 29.681 1.00 94.06 285 TRP A C 1
ATOM 2291 O O . TRP A 1 285 ? -26.929 17.115 29.889 1.00 94.06 285 TRP A O 1
ATOM 2301 N N . VAL A 1 286 ? -25.957 15.618 28.523 1.00 91.94 286 VAL A N 1
ATOM 2302 C CA . VAL A 1 286 ? -25.796 16.527 27.369 1.00 91.94 286 VAL A CA 1
ATOM 2303 C C . VAL A 1 286 ? -26.808 16.247 26.254 1.00 91.94 286 VAL A C 1
ATOM 2305 O O . VAL A 1 286 ? -27.074 17.111 25.422 1.00 91.94 286 VAL A O 1
ATOM 2308 N N . ALA A 1 287 ? -27.384 15.044 26.239 1.00 89.38 287 ALA A N 1
ATOM 2309 C CA . ALA A 1 287 ? -28.528 14.645 25.424 1.00 89.38 287 ALA A CA 1
ATOM 2310 C C . ALA A 1 287 ? -29.253 13.480 26.115 1.00 89.38 287 ALA A C 1
ATOM 2312 O O . ALA A 1 287 ? -28.711 12.896 27.050 1.00 89.38 287 ALA A O 1
ATOM 2313 N N . GLY A 1 288 ? -30.446 13.099 25.646 1.00 88.25 288 GLY A N 1
ATOM 2314 C CA . GLY A 1 288 ? -31.184 11.978 26.236 1.00 88.25 288 GLY A CA 1
ATOM 2315 C C . GLY A 1 288 ? -30.399 10.666 26.252 1.00 88.25 288 GLY A C 1
ATOM 2316 O O . GLY A 1 288 ? -30.512 9.907 27.204 1.00 88.25 288 GLY A O 1
ATOM 2317 N N . ASP A 1 289 ? -29.533 10.445 25.261 1.00 89.50 289 ASP A N 1
ATOM 2318 C CA . ASP A 1 289 ? -28.709 9.246 25.073 1.00 89.50 289 ASP A CA 1
ATOM 2319 C C . ASP A 1 289 ? -27.214 9.458 25.375 1.00 89.50 289 ASP A C 1
ATOM 2321 O O . ASP A 1 289 ? -26.382 8.622 25.001 1.00 89.50 289 ASP A O 1
ATOM 2325 N N . ARG A 1 290 ? -26.853 10.588 26.005 1.00 93.00 290 ARG A N 1
ATOM 2326 C CA . ARG A 1 290 ? -25.456 10.968 26.230 1.00 93.00 290 ARG A CA 1
ATOM 2327 C C . ARG A 1 290 ? -25.256 11.733 27.530 1.00 93.00 290 ARG A C 1
ATOM 2329 O O . ARG A 1 290 ? -25.875 12.772 27.757 1.00 93.00 290 ARG A O 1
ATOM 2336 N N . ALA A 1 291 ? -24.305 11.267 28.327 1.00 96.12 291 ALA A N 1
ATOM 2337 C CA . ALA A 1 291 ? -23.934 11.901 29.583 1.00 96.12 291 ALA A CA 1
ATOM 2338 C C . ALA A 1 291 ? -22.414 11.948 29.769 1.00 96.12 291 ALA A C 1
ATOM 2340 O O . ALA A 1 291 ? -21.664 11.242 29.090 1.00 96.12 291 ALA A O 1
ATOM 2341 N N . ILE A 1 292 ? -21.959 12.808 30.671 1.00 97.88 292 ILE A N 1
ATOM 2342 C CA . ILE A 1 292 ? -20.550 13.044 30.965 1.00 97.88 292 ILE A CA 1
ATOM 2343 C C . ILE A 1 292 ? -20.306 12.866 32.463 1.00 97.88 292 ILE A C 1
ATOM 2345 O O . ILE A 1 292 ? -21.127 13.261 33.288 1.00 97.88 292 ILE A O 1
ATOM 2349 N N . VAL A 1 293 ? -19.151 12.295 32.805 1.00 98.38 293 VAL A N 1
ATOM 2350 C CA . VAL A 1 293 ? -18.592 12.324 34.163 1.00 98.38 293 VAL A CA 1
ATOM 2351 C C . VAL A 1 293 ? -17.182 12.892 34.082 1.00 98.38 293 VAL A C 1
ATOM 2353 O O . VAL A 1 293 ? -16.367 12.397 33.306 1.00 98.38 293 VAL A O 1
ATOM 2356 N N . THR A 1 294 ? -16.890 13.927 34.866 1.00 98.19 294 THR A N 1
ATOM 2357 C CA . THR A 1 294 ? -15.572 14.585 34.911 1.00 98.19 294 THR A CA 1
ATOM 2358 C C . THR A 1 294 ? -14.799 14.143 36.151 1.00 98.19 294 THR A C 1
ATOM 2360 O O . THR A 1 294 ? -15.405 13.998 37.212 1.00 98.19 294 THR A O 1
ATOM 2363 N N . PHE A 1 295 ? -13.484 13.964 36.025 1.00 98.31 295 PHE A N 1
ATOM 2364 C CA . PHE A 1 295 ? -12.559 13.615 37.106 1.00 98.31 295 PHE A CA 1
ATOM 2365 C C . PHE A 1 295 ? -11.394 14.604 37.160 1.00 98.31 295 PHE A C 1
ATOM 2367 O O . PHE A 1 295 ? -10.842 14.944 36.109 1.00 98.31 295 PHE A O 1
ATOM 2374 N N . THR A 1 296 ? -11.014 15.047 38.360 1.00 97.62 296 THR A N 1
ATOM 2375 C CA . THR A 1 296 ? -9.929 16.032 38.559 1.00 97.62 296 THR A CA 1
ATOM 2376 C C . THR A 1 296 ? -8.663 15.441 39.171 1.00 97.62 296 THR A C 1
ATOM 2378 O O . THR A 1 296 ? -7.567 15.830 38.788 1.00 97.62 296 THR A O 1
ATOM 2381 N N . ASP A 1 297 ? -8.799 14.502 40.106 1.00 98.06 297 ASP A N 1
ATOM 2382 C CA . ASP A 1 297 ? -7.687 13.904 40.849 1.00 98.06 297 ASP A CA 1
ATOM 2383 C C . ASP A 1 297 ? -8.092 12.553 41.465 1.00 98.06 297 ASP A C 1
ATOM 2385 O O . ASP A 1 297 ? -9.243 12.116 41.366 1.00 98.06 297 ASP A O 1
ATOM 2389 N N . MET A 1 298 ? -7.144 11.874 42.114 1.00 98.31 298 MET A N 1
ATOM 2390 C CA . MET A 1 298 ? -7.375 10.557 42.710 1.00 98.31 298 MET A CA 1
ATOM 2391 C C . MET A 1 298 ? -8.406 10.553 43.855 1.00 98.31 298 MET A C 1
ATOM 2393 O O . MET A 1 298 ? -9.125 9.567 44.027 1.00 98.31 298 MET A O 1
ATOM 2397 N N . ASN A 1 299 ? -8.527 11.636 44.632 1.00 98.31 299 ASN A N 1
ATOM 2398 C CA . ASN A 1 299 ? -9.543 11.707 45.686 1.00 98.31 299 ASN A CA 1
ATOM 2399 C C . ASN A 1 299 ? -10.943 11.769 45.071 1.00 98.31 299 ASN A C 1
ATOM 2401 O O . ASN A 1 299 ? -11.855 11.094 45.551 1.00 98.31 299 ASN A O 1
ATOM 2405 N N . ASP A 1 300 ? -11.096 12.525 43.985 1.00 98.38 300 ASP A N 1
ATOM 2406 C CA . ASP A 1 300 ? -12.336 12.596 43.215 1.00 98.38 300 ASP A CA 1
ATOM 2407 C C . ASP A 1 300 ? -12.689 11.241 42.568 1.00 98.38 300 ASP A C 1
ATOM 2409 O O . ASP A 1 300 ? -13.839 10.800 42.638 1.00 98.38 300 ASP A O 1
ATOM 2413 N N . VAL A 1 301 ? -11.697 10.514 42.030 1.00 98.62 301 VAL A N 1
ATOM 2414 C CA . VAL A 1 301 ? -11.881 9.135 41.531 1.00 98.62 301 VAL A CA 1
ATOM 2415 C C . VAL A 1 301 ? -12.411 8.214 42.632 1.00 98.62 301 VAL A C 1
ATOM 2417 O O . VAL A 1 301 ? -13.420 7.532 42.433 1.00 98.62 301 VAL A O 1
ATOM 2420 N N . HIS A 1 302 ? -11.780 8.209 43.809 1.00 98.38 302 HIS A N 1
ATOM 2421 C CA . HIS A 1 302 ? -12.211 7.371 44.929 1.00 98.38 302 HIS A CA 1
ATOM 2422 C C . HIS A 1 302 ? -13.604 7.749 45.444 1.00 98.38 302 HIS A C 1
ATOM 2424 O O . HIS A 1 302 ? -14.428 6.865 45.676 1.00 98.38 302 HIS A O 1
ATOM 2430 N N . ALA A 1 303 ? -13.900 9.046 45.570 1.00 98.25 303 ALA A N 1
ATOM 2431 C CA . ALA A 1 303 ? -15.204 9.530 46.021 1.00 98.25 303 ALA A CA 1
ATOM 2432 C C . ALA A 1 303 ? -16.346 9.143 45.064 1.00 98.25 303 ALA A C 1
ATOM 2434 O O . ALA A 1 303 ? -17.485 8.948 45.494 1.00 98.25 303 ALA A O 1
ATOM 2435 N N . LYS A 1 304 ? -16.049 9.012 43.765 1.00 98.50 304 LYS A N 1
ATOM 2436 C CA . LYS A 1 304 ? -17.018 8.650 42.721 1.00 98.50 304 LYS A CA 1
ATOM 2437 C C . LYS A 1 304 ? -17.096 7.151 42.436 1.00 98.50 304 LYS A C 1
ATOM 2439 O O . LYS A 1 304 ? -18.017 6.753 41.730 1.00 98.50 304 LYS A O 1
ATOM 2444 N N . LYS A 1 305 ? -16.198 6.318 42.976 1.00 98.06 305 LYS A N 1
ATOM 2445 C CA . LYS A 1 305 ? -16.067 4.889 42.631 1.00 98.06 305 LYS A CA 1
ATOM 2446 C C . LYS A 1 305 ? -17.386 4.110 42.692 1.00 98.06 305 LYS A C 1
ATOM 2448 O O . LYS A 1 305 ? -17.804 3.556 41.679 1.00 98.06 305 LYS A O 1
ATOM 2453 N N . GLU A 1 306 ? -18.049 4.090 43.848 1.00 97.81 306 GLU A N 1
ATOM 2454 C CA . GLU A 1 306 ? -19.281 3.302 44.035 1.00 97.81 306 GLU A CA 1
ATOM 2455 C C . GLU A 1 306 ? -20.417 3.810 43.135 1.00 97.81 306 GLU A C 1
ATOM 2457 O O . GLU A 1 306 ? -21.111 3.031 42.482 1.00 97.81 306 GLU A O 1
ATOM 2462 N N . LYS A 1 307 ? -20.541 5.138 43.010 1.00 98.19 307 LYS A N 1
ATOM 2463 C CA . LYS A 1 307 ? -21.516 5.774 42.114 1.00 98.19 307 LYS A CA 1
ATOM 2464 C C . LYS A 1 307 ? -21.239 5.453 40.647 1.00 98.19 307 LYS A C 1
ATOM 2466 O O . LYS A 1 307 ? -22.178 5.246 39.885 1.00 98.19 307 LYS A O 1
ATOM 2471 N N . LEU A 1 308 ? -19.968 5.405 40.244 1.00 98.25 308 LEU A N 1
ATOM 2472 C CA . LEU A 1 308 ? -19.571 5.074 38.880 1.00 98.25 308 LEU A CA 1
ATOM 2473 C C . LEU A 1 308 ? -19.942 3.629 38.545 1.00 98.25 308 LEU A C 1
ATOM 2475 O O . LEU A 1 308 ? -20.480 3.395 37.470 1.00 98.25 308 LEU A O 1
ATOM 2479 N N . ILE A 1 309 ? -19.722 2.678 39.457 1.00 97.44 309 ILE A N 1
ATOM 2480 C CA . ILE A 1 309 ? -20.126 1.274 39.265 1.00 97.44 309 ILE A CA 1
ATOM 2481 C C . ILE A 1 309 ? -21.652 1.161 39.116 1.00 97.44 309 ILE A C 1
ATOM 2483 O O . ILE A 1 309 ? -22.130 0.477 38.207 1.00 97.44 309 ILE A O 1
ATOM 2487 N N . GLU A 1 310 ? -22.425 1.856 39.957 1.00 96.81 310 GLU A N 1
ATOM 2488 C CA . GLU A 1 310 ? -23.892 1.887 39.854 1.00 96.81 310 GLU A CA 1
ATOM 2489 C C . GLU A 1 310 ? -24.353 2.472 38.509 1.00 96.81 310 GLU A C 1
ATOM 2491 O O . GLU A 1 310 ? -25.174 1.873 37.809 1.00 96.81 310 GLU A O 1
ATOM 2496 N N . VAL A 1 311 ? -23.793 3.620 38.113 1.00 96.81 311 VAL A N 1
ATOM 2497 C CA . VAL A 1 311 ? -24.096 4.287 36.839 1.00 96.81 311 VAL A CA 1
ATOM 2498 C C . VAL A 1 311 ? -23.718 3.419 35.645 1.00 96.81 311 VAL A C 1
ATOM 2500 O O . VAL A 1 311 ? -24.502 3.330 34.703 1.00 96.81 311 VAL A O 1
ATOM 2503 N N . MET A 1 312 ? -22.558 2.758 35.676 1.00 96.62 312 MET A N 1
ATOM 2504 C CA . MET A 1 312 ? -22.130 1.838 34.623 1.00 96.62 312 MET A CA 1
ATOM 2505 C C . MET A 1 312 ? -23.163 0.731 34.427 1.00 96.62 312 MET A C 1
ATOM 2507 O O . MET A 1 312 ? -23.657 0.558 33.317 1.00 96.62 312 MET A O 1
ATOM 2511 N N . ASN A 1 313 ? -23.543 0.030 35.497 1.00 94.88 313 ASN A N 1
ATOM 2512 C CA . ASN A 1 313 ? -24.507 -1.067 35.412 1.00 94.88 313 ASN A CA 1
ATOM 2513 C C . ASN A 1 313 ? -25.877 -0.602 34.910 1.00 94.88 313 ASN A C 1
ATOM 2515 O O . ASN A 1 313 ? -26.450 -1.234 34.022 1.00 94.88 313 ASN A O 1
ATOM 2519 N N . ARG A 1 314 ? -26.360 0.548 35.389 1.00 94.50 314 ARG A N 1
ATOM 2520 C CA . ARG A 1 314 ? -27.605 1.147 34.892 1.00 94.50 314 ARG A CA 1
ATOM 2521 C C . ARG A 1 314 ? -27.535 1.549 33.428 1.00 94.50 314 ARG A C 1
ATOM 2523 O O . ARG A 1 314 ? -28.493 1.329 32.693 1.00 94.50 314 ARG A O 1
ATOM 2530 N N . TRP A 1 315 ? -26.417 2.125 32.990 1.00 94.94 315 TRP A N 1
ATOM 2531 C CA . TRP A 1 315 ? -26.231 2.499 31.592 1.00 94.94 315 TRP A CA 1
ATOM 2532 C C . TRP A 1 315 ? -26.199 1.272 30.689 1.00 94.94 315 TRP A C 1
ATOM 2534 O O . TRP A 1 315 ? -26.808 1.274 29.619 1.00 94.94 315 TRP A O 1
ATOM 2544 N N . LEU A 1 316 ? -25.518 0.207 31.117 1.00 93.31 316 LEU A N 1
ATOM 2545 C CA . LEU A 1 316 ? -25.523 -1.056 30.393 1.00 93.31 316 LEU A CA 1
ATOM 2546 C C . LEU A 1 316 ? -26.941 -1.606 30.282 1.00 93.31 316 LEU A C 1
ATOM 2548 O O . LEU A 1 316 ? -27.365 -1.887 29.169 1.00 93.31 316 LEU A O 1
ATOM 2552 N N . GLU A 1 317 ? -27.685 -1.679 31.388 1.00 91.75 317 GLU A N 1
ATOM 2553 C CA . GLU A 1 317 ? -29.064 -2.172 31.417 1.00 91.75 317 GLU A CA 1
ATOM 2554 C C . GLU A 1 317 ? -30.000 -1.361 30.514 1.00 91.75 317 GLU A C 1
ATOM 2556 O O . GLU A 1 317 ? -30.646 -1.933 29.638 1.00 91.75 317 GLU A O 1
ATOM 2561 N N . ALA A 1 318 ? -30.002 -0.033 30.649 1.00 89.94 318 ALA A N 1
ATOM 2562 C CA . ALA A 1 318 ? -30.852 0.866 29.866 1.00 89.94 318 ALA A CA 1
ATOM 2563 C C . ALA A 1 318 ? -30.512 0.884 28.368 1.00 89.94 318 ALA A C 1
ATOM 2565 O O . ALA A 1 318 ? -31.301 1.362 27.554 1.00 89.94 318 ALA A O 1
ATOM 2566 N N . THR A 1 319 ? -29.324 0.407 27.994 1.00 87.38 319 THR A N 1
ATOM 2567 C CA . THR A 1 319 ? -28.862 0.403 26.605 1.00 87.38 319 THR A CA 1
ATOM 2568 C C . THR A 1 319 ? -28.659 -1.000 26.041 1.00 87.38 319 THR A C 1
ATOM 2570 O O . THR A 1 319 ? -28.123 -1.132 24.930 1.00 87.38 319 THR A O 1
ATOM 2573 N N . ARG A 1 320 ? -29.114 -2.037 26.761 1.00 82.19 320 ARG A N 1
ATOM 2574 C CA . ARG A 1 320 ? -29.241 -3.392 26.219 1.00 82.19 320 ARG A CA 1
ATOM 2575 C C . ARG A 1 320 ? -30.055 -3.297 24.940 1.00 82.19 320 ARG A C 1
ATOM 2577 O O . ARG A 1 320 ? -31.149 -2.741 24.919 1.00 82.19 320 ARG A O 1
ATOM 2584 N N . SER A 1 321 ? -29.482 -3.797 23.855 1.00 64.38 321 SER A N 1
ATOM 2585 C CA . SER A 1 321 ? -30.287 -4.055 22.675 1.00 64.38 321 SER A CA 1
ATOM 2586 C C . SER A 1 321 ? -31.136 -5.263 23.035 1.00 64.38 321 SER A C 1
ATOM 2588 O O . SER A 1 321 ? -30.589 -6.359 23.174 1.00 64.38 321 SER A O 1
ATOM 2590 N N . ASP A 1 322 ? -32.439 -5.078 23.228 1.00 47.81 322 ASP A N 1
ATOM 2591 C CA . ASP A 1 322 ? -33.349 -6.210 23.154 1.00 47.81 322 ASP A CA 1
ATOM 2592 C C . ASP A 1 322 ? -33.158 -6.811 21.758 1.00 47.81 322 ASP A C 1
ATOM 2594 O O . ASP A 1 322 ? -33.478 -6.203 20.738 1.00 47.81 322 ASP A O 1
ATOM 2598 N N . LEU A 1 323 ? -32.534 -7.987 21.703 1.00 39.91 323 LEU A N 1
ATOM 2599 C CA . LEU A 1 323 ? -32.620 -8.877 20.554 1.00 39.91 323 LEU A CA 1
ATOM 2600 C C . LEU A 1 323 ? -34.060 -9.402 20.516 1.00 39.91 323 LEU A C 1
ATOM 2602 O O . LEU A 1 323 ? -34.326 -10.534 20.907 1.00 39.91 323 LEU A O 1
ATOM 2606 N N . ALA A 1 324 ? -34.985 -8.532 20.127 1.00 33.91 324 ALA A N 1
ATOM 2607 C CA . ALA A 1 324 ? -36.372 -8.832 19.817 1.00 33.91 324 ALA A CA 1
ATOM 2608 C C . ALA A 1 324 ? -36.898 -7.727 18.891 1.00 33.91 324 ALA A C 1
ATOM 2610 O O . ALA A 1 324 ? -37.481 -6.745 19.342 1.00 33.91 324 ALA A O 1
ATOM 2611 N N . ASP A 1 325 ? -36.541 -7.843 17.613 1.00 32.06 325 ASP A N 1
ATOM 2612 C CA . ASP A 1 325 ? -37.495 -7.922 16.496 1.00 32.06 325 ASP A CA 1
ATOM 2613 C C . ASP A 1 325 ? -36.772 -8.373 15.217 1.00 32.06 325 ASP A C 1
ATOM 2615 O O . ASP A 1 325 ? -35.762 -7.733 14.830 1.00 32.06 325 ASP A O 1
#

Sequence (325 aa):
MTIHIALLRGINVGGKNKIKMADLRKTLESLGLARVQTYIQSGNILFESDEEEATLRQRIEQEIEKVFGLSIAVIIRTSAELNNIVESRPFSDKQIAEAEASSEGESLYVSMLLEEPHMERIEQLRAYDFKEDQFHVAGRDIYLLFHQSIRHSKLAAQVDKLGVPTTTRNWKTISKLVALSDEMADRKKSPKLSGHEQVVEYMNNLEHPLKQEIAEVRKIILSANEHISEHIKWNAPSFCYQNEDRVTFNLHGKDSFRLVFHCGSKVKKITKEPLFKDTTGLLEWVAGDRAIVTFTDMNDVHAKKEKLIEVMNRWLEATRSDLAD